Protein AF-A0A937UQN5-F1 (afdb_monomer_lite)

Sequence (323 aa):
MPRAAGMNLHLLGLIPDLGGASFIDRLADNAACVAALVKPGRSQDDASTRLRSCPLRQDDAAAYRAIERFVVAVPRLSDRAWLRTLADPRHRALTFERWPLNPSTDSDLLSLYVDPFAVNGIIPASTGLRDSRDGTLPSCSAKGGFIKVTWTTEPGRPKEVAKWNVEILPSEDYYGPETDFDVDLPHKSPKGTLRACKLTINLDSEDVERAPKTVVVRIQALDRNGQVLRLADGELAQATSQEFLLDATPPSESTTVRRESASSLPIARLRAVLAGAEAETESSEGWQESDLAYLQLRFSRSHASRLALSIPLRELEARNPST

Foldseek 3Di:
DVQVVQLCCLVVLWARARDDPCRVVCPVLRVVLLCLQQQPPALPQAQQNSNLQRQADCVPVVLSVVLSVLSNPDPHSNVSVVSNVCSDPVNVCNGSVNGRGDPFDAWLWQAKEKDACDDVNHRDVVQQWADDPPPDFTEHELAFTKGKIFMATVVRQTPQQQKKKKWKDADCVVDPSPDHQPADTWIDIGGRNDGMDMTTRHGDPVRLVRDHQKIKMKMFGAGPSRYGHAHNVRHTRMYIYDIHGHDNPPRPPPPPLVEDEDQDPVRLLVVCVVVPFDNPDWDWPDWDDDQFIWIWIDRDPRGIYIHTDHPVVVVVCVVCVDD

Structure (mmCIF, N/CA/C/O backbone):
data_AF-A0A937UQN5-F1
#
_entry.id   AF-A0A937UQN5-F1
#
loop_
_atom_site.group_PDB
_atom_site.id
_atom_site.type_symbol
_atom_site.label_atom_id
_atom_site.label_alt_id
_atom_site.label_comp_id
_atom_site.label_asym_id
_atom_site.label_entity_id
_atom_site.label_seq_id
_atom_site.pdbx_PDB_ins_code
_atom_site.Cartn_x
_atom_site.Cartn_y
_atom_site.Cartn_z
_atom_site.occupancy
_atom_site.B_iso_or_equiv
_atom_site.auth_seq_id
_atom_site.auth_comp_id
_atom_site.auth_asym_id
_atom_site.auth_atom_id
_atom_site.pdbx_PDB_model_num
ATOM 1 N N . MET A 1 1 ? -24.333 -8.625 30.154 1.00 46.41 1 MET A N 1
ATOM 2 C CA . MET A 1 1 ? -23.099 -9.435 30.037 1.00 46.41 1 MET A CA 1
ATOM 3 C C . MET A 1 1 ? -22.062 -8.926 29.016 1.00 46.41 1 MET A C 1
ATOM 5 O O . MET A 1 1 ? -20.890 -9.035 29.353 1.00 46.41 1 MET A O 1
ATOM 9 N N . PRO A 1 2 ? -22.394 -8.295 27.864 1.00 59.31 2 PRO A N 1
ATOM 10 C CA . PRO A 1 2 ? -21.380 -7.874 26.869 1.00 59.31 2 PRO A CA 1
ATOM 11 C C . PRO A 1 2 ? -20.347 -6.853 27.382 1.00 59.31 2 PRO A C 1
ATOM 13 O O . PRO A 1 2 ? -19.181 -6.893 27.016 1.00 59.31 2 PRO A O 1
ATOM 16 N N . ARG A 1 3 ? -20.766 -5.962 28.289 1.00 61.66 3 ARG A N 1
ATOM 17 C CA . ARG A 1 3 ? -19.974 -4.815 28.770 1.00 61.66 3 ARG A CA 1
ATOM 18 C C . ARG A 1 3 ? -18.708 -5.201 29.549 1.00 61.66 3 ARG A C 1
ATOM 20 O O . ARG A 1 3 ? -17.738 -4.456 29.529 1.00 61.66 3 ARG A O 1
ATOM 27 N N . ALA A 1 4 ? -18.724 -6.344 30.242 1.00 67.12 4 ALA A N 1
ATOM 28 C CA . ALA A 1 4 ? -17.561 -6.846 30.979 1.00 67.12 4 ALA A CA 1
ATOM 29 C C . ALA A 1 4 ? -16.574 -7.573 30.053 1.00 67.12 4 ALA A C 1
ATOM 31 O O . ALA A 1 4 ? -15.368 -7.414 30.206 1.00 67.12 4 ALA A O 1
ATOM 32 N N . ALA A 1 5 ? -17.075 -8.327 29.069 1.00 75.19 5 ALA A N 1
ATOM 33 C CA . ALA A 1 5 ? -16.237 -8.969 28.057 1.00 75.19 5 ALA A CA 1
ATOM 34 C C . ALA A 1 5 ? -15.536 -7.924 27.175 1.00 75.19 5 ALA A C 1
ATOM 36 O O . ALA A 1 5 ? -14.333 -8.001 26.950 1.00 75.19 5 ALA A O 1
ATOM 37 N N . GLY A 1 6 ? -16.273 -6.893 26.769 1.00 82.31 6 GLY A N 1
ATOM 38 C CA . GLY A 1 6 ? -15.782 -5.838 25.897 1.00 82.31 6 GLY A CA 1
ATOM 39 C C . GLY A 1 6 ? -14.652 -4.970 26.484 1.00 82.31 6 GLY A C 1
ATOM 40 O O . GLY A 1 6 ? -13.708 -4.613 25.782 1.00 82.31 6 GLY A O 1
ATOM 41 N N . MET A 1 7 ? -14.656 -4.716 27.800 1.00 86.81 7 MET A N 1
ATOM 42 C CA . MET A 1 7 ? -13.539 -4.028 28.476 1.00 86.81 7 MET A CA 1
ATOM 43 C C . MET A 1 7 ? -12.256 -4.866 28.546 1.00 86.81 7 MET A C 1
ATOM 45 O O . MET A 1 7 ? -11.156 -4.320 28.637 1.00 86.81 7 MET A O 1
ATOM 49 N N . ASN A 1 8 ? -12.390 -6.191 28.488 1.00 89.00 8 ASN A N 1
ATOM 50 C CA . ASN A 1 8 ? -11.277 -7.133 28.568 1.00 89.00 8 ASN A CA 1
ATOM 51 C C . ASN A 1 8 ? -10.700 -7.508 27.195 1.00 89.00 8 ASN A C 1
ATOM 53 O O . ASN A 1 8 ? -9.791 -8.329 27.130 1.00 89.00 8 ASN A O 1
ATOM 57 N N . LEU A 1 9 ? -11.162 -6.880 26.106 1.00 91.38 9 LEU A N 1
ATOM 58 C CA . LEU A 1 9 ? -10.631 -7.097 24.754 1.00 91.38 9 LEU A CA 1
ATOM 59 C C . LEU A 1 9 ? -9.122 -6.829 24.640 1.00 91.38 9 LEU A C 1
ATOM 61 O O . LEU A 1 9 ? -8.447 -7.479 23.846 1.00 91.38 9 LEU A O 1
ATOM 65 N N . HIS A 1 10 ? -8.566 -5.968 25.495 1.00 90.94 10 HIS A N 1
ATOM 66 C CA . HIS A 1 10 ? -7.123 -5.732 25.569 1.00 90.94 10 HIS A CA 1
ATOM 67 C C . HIS A 1 10 ? -6.313 -7.004 25.889 1.00 90.94 10 HIS A C 1
ATOM 69 O O . HIS A 1 10 ? -5.167 -7.111 25.464 1.00 90.94 10 HIS A O 1
ATOM 75 N N . LEU A 1 11 ? -6.903 -7.990 26.580 1.00 89.69 11 LEU A N 1
ATOM 76 C CA . LEU A 1 11 ? -6.275 -9.295 26.837 1.00 89.69 11 LEU A CA 1
ATOM 77 C C . LEU A 1 11 ? -6.147 -10.147 25.567 1.00 89.69 11 LEU A C 1
ATOM 79 O O . LEU A 1 11 ? -5.297 -11.027 25.503 1.00 89.69 11 LEU A O 1
ATOM 83 N N . LEU A 1 12 ? -6.982 -9.875 24.563 1.00 89.88 12 LEU A N 1
ATOM 84 C CA . LEU A 1 12 ? -6.953 -10.509 23.244 1.00 89.88 12 LEU A CA 1
ATOM 85 C C . LEU A 1 12 ? -6.161 -9.678 22.224 1.00 89.88 12 LEU A C 1
ATOM 87 O O . LEU A 1 12 ? -6.163 -9.993 21.038 1.00 89.88 12 LEU A O 1
ATOM 91 N N . GLY A 1 13 ? -5.506 -8.599 22.665 1.00 90.31 13 GLY A N 1
ATOM 92 C CA . GLY A 1 13 ? -4.823 -7.674 21.768 1.00 90.31 13 GLY A CA 1
ATOM 93 C C . GLY A 1 13 ? -5.780 -6.828 20.927 1.00 90.31 13 GLY A C 1
ATOM 94 O O . GLY A 1 13 ? -5.404 -6.426 19.835 1.00 90.31 13 GLY A O 1
ATOM 95 N N . LEU A 1 14 ? -6.991 -6.547 21.419 1.00 93.25 14 LEU A N 1
ATOM 96 C CA . LEU A 1 14 ? -7.991 -5.701 20.761 1.00 93.25 14 LEU A CA 1
ATOM 97 C C . LEU A 1 14 ? -8.272 -4.418 21.562 1.00 93.25 14 LEU A C 1
ATOM 99 O O . LEU A 1 14 ? -8.029 -4.351 22.769 1.00 93.25 14 LEU A O 1
ATOM 103 N N . ILE A 1 15 ? -8.801 -3.386 20.901 1.00 94.00 15 ILE A N 1
ATOM 104 C CA . ILE A 1 15 ? -9.195 -2.133 21.560 1.00 94.00 15 ILE A CA 1
ATOM 105 C C . ILE A 1 15 ? -10.440 -2.403 22.422 1.00 94.00 15 ILE A C 1
ATOM 107 O O . ILE A 1 15 ? -11.391 -3.009 21.924 1.00 94.00 15 ILE A O 1
ATOM 111 N N . PRO A 1 16 ? -10.487 -1.963 23.693 1.00 93.75 16 PRO A N 1
ATOM 112 C CA . PRO A 1 16 ? -11.681 -2.093 24.525 1.00 93.75 16 PRO A CA 1
ATOM 113 C C . PRO A 1 16 ? -12.930 -1.489 23.867 1.00 93.75 16 PRO A C 1
ATOM 115 O O . PRO A 1 16 ? -12.892 -0.362 23.379 1.00 93.75 16 PRO A O 1
ATOM 118 N N . ASP A 1 17 ? -14.041 -2.223 23.898 1.00 91.38 17 ASP A N 1
ATOM 119 C CA . ASP A 1 17 ? -15.340 -1.824 23.338 1.00 91.38 17 ASP A CA 1
ATOM 120 C C . ASP A 1 17 ? -16.417 -2.068 24.398 1.00 91.38 17 ASP A C 1
ATOM 122 O O . ASP A 1 17 ? -16.524 -3.159 24.946 1.00 91.38 17 ASP A O 1
ATOM 126 N N . LEU A 1 18 ? -17.223 -1.069 24.745 1.00 87.62 18 LEU A N 1
ATOM 127 C CA . LEU A 1 18 ? -18.206 -1.198 25.830 1.00 87.62 18 LEU A CA 1
ATOM 128 C C . LEU A 1 18 ? -19.471 -1.991 25.467 1.00 87.62 18 LEU A C 1
ATOM 130 O O . LEU A 1 18 ? -20.380 -2.122 26.299 1.00 87.62 18 LEU A O 1
ATOM 134 N N . GLY A 1 19 ? -19.523 -2.552 24.265 1.0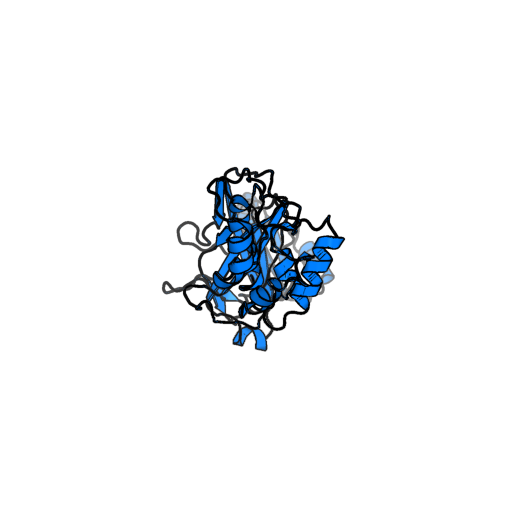0 82.38 19 GLY A N 1
ATOM 135 C CA . GLY A 1 19 ? -20.625 -3.338 23.747 1.00 82.38 19 GLY A CA 1
ATOM 136 C C . GLY A 1 19 ? -21.653 -2.494 22.997 1.00 82.38 19 GLY A C 1
ATOM 137 O O . GLY A 1 19 ? -21.406 -1.375 22.554 1.00 82.38 19 GLY A O 1
ATOM 138 N N . GLY A 1 20 ? -22.844 -3.060 22.831 1.00 81.44 20 GLY A N 1
ATOM 139 C CA . GLY A 1 20 ? -23.930 -2.480 22.041 1.00 81.44 20 GLY A CA 1
ATOM 140 C C . GLY A 1 20 ? -24.488 -3.499 21.054 1.00 81.44 20 GLY A C 1
ATOM 141 O O . GLY A 1 20 ? -24.000 -4.626 20.991 1.00 81.44 20 GLY A O 1
ATOM 142 N N . ALA A 1 21 ? -25.517 -3.106 20.300 1.00 73.94 21 ALA A N 1
ATOM 143 C CA . ALA A 1 21 ? -26.190 -3.998 19.353 1.00 73.94 21 ALA A CA 1
ATOM 144 C C . ALA A 1 21 ? -25.241 -4.533 18.263 1.00 73.94 21 ALA A C 1
ATOM 146 O O . ALA A 1 21 ? -25.329 -5.701 17.915 1.00 73.94 21 ALA A O 1
ATOM 147 N N . SER A 1 22 ? -24.287 -3.712 17.813 1.00 79.25 22 SER A N 1
ATOM 148 C CA . SER A 1 22 ? -23.294 -4.043 16.780 1.00 79.25 22 SER A CA 1
ATOM 149 C C . SER A 1 22 ? -21.909 -4.401 17.337 1.00 79.25 22 SER A C 1
ATOM 151 O O . SER A 1 22 ? -20.896 -4.207 16.675 1.00 79.25 22 SER A O 1
ATOM 153 N N . PHE A 1 23 ? -21.829 -4.884 18.585 1.00 84.12 23 PHE A N 1
ATOM 154 C CA . PHE A 1 23 ? -20.547 -5.274 19.192 1.00 84.12 23 PHE A CA 1
ATOM 155 C C . PHE A 1 23 ? -19.820 -6.347 18.375 1.00 84.12 23 PHE A C 1
ATOM 157 O O . PHE A 1 23 ? -18.629 -6.214 18.125 1.00 84.12 23 PHE A O 1
ATOM 164 N N . ILE A 1 24 ? -20.542 -7.393 17.959 1.00 83.44 24 ILE A N 1
ATOM 165 C CA . ILE A 1 24 ? -19.967 -8.507 17.195 1.00 83.44 24 ILE A CA 1
ATOM 166 C C . ILE A 1 24 ? -19.498 -8.029 15.820 1.00 83.44 24 ILE A C 1
ATOM 168 O O . ILE A 1 24 ? -18.376 -8.337 15.430 1.00 83.44 24 ILE A O 1
ATOM 172 N N . ASP A 1 25 ? -20.304 -7.209 15.147 1.00 79.81 25 ASP A N 1
ATOM 173 C CA . ASP A 1 25 ? -19.991 -6.681 13.815 1.00 79.81 25 ASP A CA 1
ATOM 174 C C . ASP A 1 25 ? -18.705 -5.837 13.827 1.00 79.81 25 ASP A C 1
ATOM 176 O O . ASP A 1 25 ? -17.886 -5.921 12.917 1.00 79.81 25 ASP A O 1
ATOM 180 N N . ARG A 1 26 ? -18.470 -5.083 14.911 1.00 86.62 26 ARG A N 1
ATOM 181 C CA . ARG A 1 26 ? -17.273 -4.247 15.078 1.00 86.62 26 ARG A CA 1
ATOM 182 C C . ARG A 1 26 ? -15.998 -5.018 15.416 1.00 86.62 26 ARG A C 1
ATOM 184 O O . ARG A 1 26 ? -14.922 -4.429 15.348 1.00 86.62 26 ARG A O 1
ATOM 191 N N . LEU A 1 27 ? -16.063 -6.294 15.806 1.00 87.56 27 LEU A N 1
ATOM 192 C CA . LEU A 1 27 ? -14.858 -7.040 16.203 1.00 87.56 27 LEU A CA 1
ATOM 193 C C . LEU A 1 27 ? -13.861 -7.179 15.046 1.00 87.56 27 LEU A C 1
ATOM 195 O O . LEU A 1 27 ? -12.656 -7.067 15.270 1.00 87.56 27 LEU A O 1
ATOM 199 N N . ALA A 1 28 ? -14.358 -7.377 13.823 1.00 83.81 28 ALA A N 1
ATOM 200 C CA . ALA A 1 28 ? -13.520 -7.465 12.630 1.00 83.81 28 ALA A CA 1
ATOM 201 C C . ALA A 1 28 ? -12.819 -6.128 12.335 1.00 83.81 28 ALA A C 1
ATOM 203 O O . ALA A 1 28 ? -11.606 -6.100 12.125 1.00 83.81 28 ALA A O 1
ATOM 204 N N . ASP A 1 29 ? -13.552 -5.014 12.409 1.00 85.69 29 ASP A N 1
ATOM 205 C CA . ASP A 1 29 ? -12.984 -3.674 12.229 1.00 85.69 29 ASP A CA 1
ATOM 206 C C . ASP A 1 29 ? -11.986 -3.320 13.338 1.00 85.69 29 ASP A C 1
ATOM 208 O O . ASP A 1 29 ? -10.967 -2.681 13.079 1.00 85.69 29 ASP A O 1
ATOM 212 N N . ASN A 1 30 ? -12.241 -3.765 14.571 1.00 90.94 30 ASN A N 1
ATOM 213 C CA . ASN A 1 30 ? -11.340 -3.582 15.708 1.00 90.94 30 ASN A CA 1
ATOM 214 C C . ASN A 1 30 ? -10.008 -4.291 15.465 1.00 90.94 30 ASN A C 1
ATOM 216 O O . ASN A 1 30 ? -8.946 -3.674 15.565 1.00 90.94 30 ASN A O 1
ATOM 220 N N . ALA A 1 31 ? -10.070 -5.563 15.068 1.00 88.12 31 ALA A N 1
ATOM 221 C CA . ALA A 1 31 ? -8.891 -6.343 14.724 1.00 88.12 31 ALA A CA 1
ATOM 222 C C . ALA A 1 31 ? -8.113 -5.710 13.562 1.00 88.12 31 ALA A C 1
ATOM 224 O O . ALA A 1 31 ? -6.891 -5.587 13.649 1.00 88.12 31 ALA A O 1
ATOM 225 N N . ALA A 1 32 ? -8.808 -5.240 12.521 1.00 83.50 32 ALA A N 1
ATOM 226 C CA . ALA A 1 32 ? -8.191 -4.549 11.391 1.00 83.50 32 ALA A CA 1
ATOM 227 C C . ALA A 1 32 ? -7.500 -3.239 11.814 1.00 83.50 32 ALA A C 1
ATOM 229 O O . ALA A 1 32 ? -6.356 -2.998 11.429 1.00 83.50 32 ALA A O 1
ATOM 230 N N . CYS A 1 33 ? -8.143 -2.425 12.661 1.00 89.31 33 CYS A N 1
ATOM 231 C CA . CYS A 1 33 ? -7.546 -1.200 13.200 1.00 89.31 33 CYS A CA 1
ATOM 232 C C . CYS A 1 33 ? -6.286 -1.500 14.016 1.00 89.31 33 CYS A C 1
ATOM 234 O O . CYS A 1 33 ? -5.260 -0.844 13.844 1.00 89.31 33 CYS A O 1
ATOM 236 N N . VAL A 1 34 ? -6.337 -2.497 14.906 1.00 90.44 34 VAL A N 1
ATOM 237 C CA . VAL A 1 34 ? -5.158 -2.867 15.697 1.00 90.44 34 VAL A CA 1
ATOM 238 C C . VAL A 1 34 ? -4.046 -3.39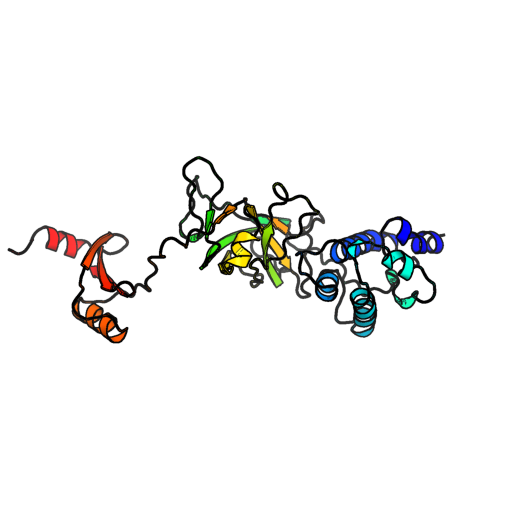4 14.802 1.00 90.44 34 VAL A C 1
ATOM 240 O O . VAL A 1 34 ? -2.896 -3.011 15.001 1.00 90.44 34 VAL A O 1
ATOM 243 N N . ALA A 1 35 ? -4.362 -4.227 13.810 1.00 85.62 35 ALA A N 1
ATOM 244 C CA . ALA A 1 35 ? -3.378 -4.727 12.859 1.00 85.62 35 ALA A CA 1
ATOM 245 C C . ALA A 1 35 ? -2.667 -3.574 12.135 1.00 85.62 35 ALA A C 1
ATOM 247 O O . ALA A 1 35 ? -1.441 -3.546 12.149 1.00 85.62 35 ALA A O 1
ATOM 248 N N . ALA A 1 36 ? -3.411 -2.591 11.616 1.00 83.56 36 ALA A N 1
ATOM 249 C CA . ALA A 1 36 ? -2.848 -1.420 10.938 1.00 83.56 36 ALA A CA 1
ATOM 250 C C . ALA A 1 36 ? -1.988 -0.530 11.860 1.00 83.56 36 ALA A C 1
ATOM 252 O O . ALA A 1 36 ? -0.969 0.016 11.440 1.00 83.56 36 ALA A O 1
ATOM 253 N N . LEU A 1 37 ? -2.371 -0.385 13.134 1.00 88.25 37 LEU A N 1
ATOM 254 C CA . LEU A 1 37 ? -1.625 0.423 14.108 1.00 88.25 37 LEU A CA 1
ATOM 255 C C . LEU A 1 37 ? -0.346 -0.268 14.603 1.00 88.25 37 LEU A C 1
ATOM 257 O O . LEU A 1 37 ? 0.695 0.373 14.775 1.00 88.25 37 LEU A O 1
ATOM 261 N N . VAL A 1 38 ? -0.424 -1.575 14.845 1.00 86.88 38 VAL A N 1
ATOM 262 C CA . VAL A 1 38 ? 0.678 -2.394 15.367 1.00 86.88 38 VAL A CA 1
ATOM 263 C C . VAL A 1 38 ? 1.683 -2.706 14.264 1.00 86.88 38 VAL A C 1
ATOM 265 O O . VAL A 1 38 ? 2.882 -2.533 14.480 1.00 86.88 38 VAL A O 1
ATOM 268 N N . LYS A 1 39 ? 1.197 -3.153 13.100 1.00 79.12 39 LYS A N 1
ATOM 269 C CA . LYS A 1 39 ? 1.998 -3.553 11.944 1.00 79.12 39 LYS A CA 1
ATOM 270 C C . LYS A 1 39 ? 1.831 -2.492 10.853 1.00 79.12 39 LYS A C 1
ATOM 272 O O . LYS A 1 39 ? 0.801 -2.483 10.177 1.00 79.12 39 LYS A O 1
ATOM 277 N N . PRO A 1 40 ? 2.801 -1.582 10.693 1.00 70.44 40 PRO A N 1
ATOM 278 C CA . PRO A 1 40 ? 2.686 -0.572 9.661 1.00 70.44 40 PRO A CA 1
ATOM 279 C C . PRO A 1 40 ? 2.733 -1.195 8.263 1.00 70.44 40 PRO A C 1
ATOM 281 O O . PRO A 1 40 ? 3.291 -2.276 8.067 1.00 70.44 40 PRO A O 1
ATOM 284 N N . GLY A 1 41 ? 2.176 -0.484 7.281 1.00 66.56 41 GLY A N 1
ATOM 285 C CA . GLY A 1 41 ? 2.309 -0.861 5.876 1.00 66.56 41 GLY A CA 1
ATOM 286 C C . GLY A 1 41 ? 3.753 -0.728 5.388 1.00 66.56 41 GLY A C 1
ATOM 287 O O . GLY A 1 41 ? 4.161 -1.505 4.522 1.00 66.56 41 GLY A O 1
ATOM 288 N N . ARG A 1 42 ? 4.506 0.217 5.972 1.00 65.50 42 ARG A N 1
ATOM 289 C CA . ARG A 1 42 ? 5.942 0.464 5.773 1.00 65.50 42 ARG A CA 1
ATOM 290 C C . ARG A 1 42 ? 6.645 0.716 7.102 1.00 65.50 42 ARG A C 1
ATOM 292 O O . ARG A 1 42 ? 6.103 1.386 7.972 1.00 65.50 42 ARG A O 1
ATOM 299 N N . SER A 1 43 ? 7.887 0.274 7.234 1.00 64.31 43 SER A N 1
ATOM 300 C CA . SER A 1 43 ? 8.737 0.485 8.423 1.00 64.31 43 SER A CA 1
ATOM 301 C C . SER A 1 43 ? 8.723 1.928 8.962 1.00 64.31 43 SER A C 1
ATOM 303 O O . SER A 1 43 ? 8.646 2.142 10.170 1.00 64.31 43 SER A O 1
ATOM 305 N N . GLN A 1 44 ? 8.713 2.916 8.068 1.00 67.81 44 GLN A N 1
ATOM 306 C CA . GLN A 1 44 ? 8.722 4.349 8.384 1.00 67.81 44 GLN A CA 1
ATOM 307 C C . GLN A 1 44 ? 7.341 4.986 8.632 1.00 67.81 44 GLN A C 1
ATOM 309 O O . GLN A 1 44 ? 7.280 6.180 8.927 1.00 67.81 44 GLN A O 1
ATOM 314 N N . ASP A 1 45 ? 6.227 4.251 8.501 1.00 78.69 45 ASP A N 1
ATOM 315 C CA . ASP A 1 45 ? 4.903 4.843 8.720 1.00 78.69 45 ASP A CA 1
ATOM 316 C C . ASP A 1 45 ? 4.780 5.300 10.177 1.00 78.69 45 ASP A C 1
ATOM 318 O O . ASP A 1 45 ? 4.860 4.497 11.120 1.00 78.69 45 ASP A O 1
ATOM 322 N N . ASP A 1 46 ? 4.542 6.596 10.361 1.00 82.69 46 ASP A N 1
ATOM 323 C CA . ASP A 1 46 ? 4.302 7.182 11.671 1.00 82.69 46 ASP A CA 1
ATOM 324 C C . ASP A 1 46 ? 2.907 6.818 12.211 1.00 82.69 46 ASP A C 1
ATOM 326 O O . ASP A 1 46 ? 2.027 6.300 11.519 1.00 82.69 46 ASP A O 1
ATOM 330 N N . ALA A 1 47 ? 2.689 7.094 13.494 1.00 85.88 47 ALA A N 1
ATOM 331 C CA . ALA A 1 47 ? 1.439 6.800 14.185 1.00 85.88 47 ALA A CA 1
ATOM 332 C C . ALA A 1 47 ? 0.195 7.423 13.504 1.00 85.88 47 ALA A C 1
ATOM 334 O O . ALA A 1 47 ? -0.863 6.791 13.468 1.00 85.88 47 ALA A O 1
ATOM 335 N N . SER A 1 48 ? 0.315 8.631 12.932 1.00 86.25 48 SER A N 1
ATOM 336 C CA . SER A 1 48 ? -0.785 9.297 12.210 1.00 86.25 48 SER A CA 1
ATOM 337 C C . SER A 1 48 ? -1.081 8.598 10.880 1.00 86.25 48 SER A C 1
ATOM 339 O O . SER A 1 48 ? -2.243 8.345 10.560 1.00 86.25 48 SER A O 1
ATOM 341 N N . THR A 1 49 ? -0.049 8.216 10.128 1.00 83.06 49 THR A N 1
ATOM 342 C CA . THR A 1 49 ? -0.166 7.499 8.848 1.00 83.06 49 THR A CA 1
ATOM 343 C C . THR A 1 49 ? -0.789 6.121 9.042 1.00 83.06 49 THR A C 1
ATOM 345 O O . THR A 1 49 ? -1.710 5.748 8.311 1.00 83.06 49 THR A O 1
ATOM 348 N N . ARG A 1 50 ? -0.385 5.401 10.093 1.00 86.06 50 ARG A N 1
ATOM 349 C CA . ARG A 1 50 ? -1.015 4.129 10.476 1.00 86.06 50 ARG A CA 1
ATOM 350 C C . ARG A 1 50 ? -2.491 4.307 10.824 1.00 86.06 50 ARG A C 1
ATOM 352 O O . ARG A 1 50 ? -3.324 3.544 10.348 1.00 86.06 50 ARG A O 1
ATOM 359 N N . LEU A 1 51 ? -2.839 5.344 11.592 1.00 87.94 51 LEU A N 1
ATOM 360 C CA . LEU A 1 51 ? -4.234 5.624 11.946 1.00 87.94 51 LEU A CA 1
ATOM 361 C C . LEU A 1 51 ? -5.099 5.955 10.722 1.00 87.94 51 LEU A C 1
ATOM 363 O O . LEU A 1 51 ? -6.257 5.549 10.670 1.00 87.94 51 LEU A O 1
ATOM 367 N N . ARG A 1 52 ? -4.543 6.641 9.717 1.00 82.25 52 ARG A N 1
ATOM 368 C CA . ARG A 1 52 ? -5.242 6.909 8.446 1.00 82.25 52 ARG A CA 1
ATOM 369 C C . ARG A 1 52 ? -5.557 5.643 7.653 1.00 82.25 52 ARG A C 1
ATOM 371 O O . ARG A 1 52 ? -6.454 5.679 6.819 1.00 82.25 52 ARG A O 1
ATOM 378 N N . SER A 1 53 ? -4.836 4.554 7.913 1.00 78.69 53 SER A N 1
ATOM 379 C CA . SER A 1 53 ? -5.074 3.251 7.285 1.00 78.69 53 SER A CA 1
ATOM 380 C C . SER A 1 53 ? -6.213 2.473 7.956 1.00 78.69 53 SER A C 1
ATOM 382 O O . SER A 1 53 ? -6.698 1.491 7.399 1.00 78.69 53 SER A O 1
ATOM 384 N N . CYS A 1 54 ? -6.671 2.904 9.136 1.00 84.06 54 CYS A N 1
ATOM 385 C CA . CYS A 1 54 ? -7.853 2.343 9.783 1.00 84.06 54 CYS A CA 1
ATOM 386 C C . CYS A 1 54 ? -9.140 2.780 9.050 1.00 84.06 54 CYS A C 1
ATOM 388 O O . CYS A 1 54 ? -9.188 3.895 8.520 1.00 84.06 54 CYS A O 1
ATOM 390 N N . PRO A 1 55 ? -10.220 1.971 9.076 1.00 77.44 55 PRO A N 1
ATOM 391 C CA . PRO A 1 55 ? -11.529 2.306 8.504 1.00 77.44 55 PRO A CA 1
ATOM 392 C C . PRO A 1 55 ? -12.271 3.394 9.306 1.00 77.44 55 PRO A C 1
ATOM 394 O O . PRO A 1 55 ? -13.385 3.198 9.785 1.00 77.44 55 PRO A O 1
ATOM 397 N N . LEU A 1 56 ? -11.657 4.565 9.484 1.00 83.06 56 LEU A N 1
ATOM 398 C CA . LEU A 1 56 ? -12.207 5.697 10.223 1.00 83.06 56 LEU A CA 1
ATOM 399 C C . LEU A 1 56 ? -12.618 6.818 9.278 1.00 83.06 56 LEU A C 1
ATOM 401 O O . LEU A 1 56 ? -11.881 7.202 8.369 1.00 83.06 56 LEU A O 1
ATOM 405 N N . ARG A 1 57 ? -13.796 7.382 9.523 1.00 77.00 57 ARG A N 1
ATOM 406 C CA . ARG A 1 57 ? -14.248 8.600 8.873 1.00 77.00 57 ARG A CA 1
ATOM 407 C C . ARG A 1 57 ? -13.475 9.783 9.446 1.00 77.00 57 ARG A C 1
ATOM 409 O O . ARG A 1 57 ? -13.391 9.966 10.659 1.00 77.00 57 ARG A O 1
ATOM 416 N N . GLN A 1 58 ? -12.927 10.598 8.555 1.00 72.81 58 GLN A N 1
ATOM 417 C CA . GLN A 1 58 ? -12.180 11.803 8.925 1.00 72.81 58 GLN A CA 1
ATOM 418 C C . GLN A 1 58 ? -13.086 13.037 9.077 1.00 72.81 58 GLN A C 1
ATOM 420 O O . GLN A 1 58 ? -12.623 14.093 9.504 1.00 72.81 58 GLN A O 1
ATOM 425 N N . ASP A 1 59 ? -14.368 12.921 8.720 1.00 71.38 59 ASP A N 1
ATOM 426 C CA . ASP A 1 59 ? -15.346 14.007 8.804 1.00 71.38 59 ASP A CA 1
ATOM 427 C C . ASP A 1 59 ? -15.820 14.272 10.244 1.00 71.38 59 ASP A C 1
ATOM 429 O O . ASP A 1 59 ? -16.097 15.421 10.591 1.00 71.38 59 ASP A O 1
ATOM 433 N N . ASP A 1 60 ? -15.804 13.260 11.119 1.00 76.31 60 ASP A N 1
ATOM 434 C CA . ASP A 1 60 ? -15.890 13.448 12.572 1.00 76.31 60 ASP A CA 1
ATOM 435 C C . ASP A 1 60 ? -14.534 13.896 13.144 1.00 76.31 60 ASP A C 1
ATOM 437 O O . ASP A 1 60 ? -13.789 13.152 13.794 1.00 76.31 60 ASP A O 1
ATOM 441 N N . ALA A 1 61 ? -14.199 15.159 12.872 1.00 76.19 61 ALA A N 1
ATOM 442 C CA . ALA A 1 61 ? -12.910 15.743 13.221 1.00 76.19 61 ALA A CA 1
ATOM 443 C C . ALA A 1 61 ? -12.621 15.721 14.733 1.00 76.19 61 ALA A C 1
ATOM 445 O O . ALA A 1 61 ? -11.457 15.676 15.133 1.00 76.19 61 ALA A O 1
ATOM 446 N N . ALA A 1 62 ? -13.647 15.759 15.589 1.00 84.19 62 ALA A N 1
ATOM 447 C CA . ALA A 1 62 ? -13.463 15.784 17.037 1.00 84.19 62 ALA A CA 1
ATOM 448 C C . ALA A 1 62 ? -13.082 14.400 17.581 1.00 84.19 62 ALA A C 1
ATOM 450 O O . ALA A 1 62 ? -12.096 14.290 18.320 1.00 84.19 62 ALA A O 1
ATOM 451 N N . ALA A 1 63 ? -13.822 13.353 17.194 1.00 84.50 63 ALA A N 1
ATOM 452 C CA . ALA A 1 63 ? -13.526 11.982 17.602 1.00 84.50 63 ALA A CA 1
ATOM 453 C C . ALA A 1 63 ? -12.197 11.504 17.001 1.00 84.50 63 ALA A C 1
ATOM 455 O O . ALA A 1 63 ? -11.329 11.020 17.733 1.00 84.50 63 ALA A O 1
ATOM 456 N N . TYR A 1 64 ? -11.985 11.741 15.700 1.00 86.81 64 TYR A N 1
ATOM 457 C CA . TYR A 1 64 ? -10.749 11.369 15.014 1.00 86.81 64 TYR A CA 1
ATOM 458 C C . TYR A 1 64 ? -9.518 12.015 15.666 1.00 86.81 64 TYR A C 1
ATOM 460 O O . TYR A 1 64 ? -8.566 11.320 16.015 1.00 86.81 64 TYR A O 1
ATOM 468 N N . ARG A 1 65 ? -9.542 13.331 15.939 1.00 88.19 65 ARG A N 1
ATOM 469 C CA . ARG A 1 65 ? -8.404 14.009 16.590 1.00 88.19 65 ARG A CA 1
ATOM 470 C C . ARG A 1 65 ? -8.178 13.591 18.040 1.00 88.19 65 ARG A C 1
ATOM 472 O O . ARG A 1 65 ? -7.069 13.746 18.554 1.00 88.19 65 ARG A O 1
ATOM 479 N N . ALA A 1 66 ? -9.202 13.128 18.754 1.00 90.25 66 ALA A N 1
ATOM 480 C CA . ALA A 1 66 ? -9.012 12.578 20.094 1.00 90.25 66 ALA A CA 1
ATOM 481 C C . ALA A 1 66 ? -8.233 11.256 20.038 1.00 90.25 66 ALA A C 1
ATOM 483 O O . ALA A 1 66 ? -7.293 11.080 20.814 1.00 90.25 66 ALA A O 1
ATOM 484 N N . ILE A 1 67 ? -8.577 10.388 19.083 1.00 91.19 67 ILE A N 1
ATOM 485 C CA . ILE A 1 67 ? -7.878 9.124 18.827 1.00 91.19 67 ILE A CA 1
ATOM 486 C C . ILE A 1 67 ? -6.452 9.399 18.345 1.00 91.19 67 ILE A C 1
ATOM 488 O O . ILE A 1 67 ? -5.506 8.880 18.928 1.00 91.19 67 ILE A O 1
ATOM 492 N N . GLU A 1 68 ? -6.280 10.276 17.354 1.00 91.38 68 GLU A N 1
ATOM 493 C CA . GLU A 1 68 ? -4.967 10.635 16.807 1.00 91.38 68 GLU A CA 1
ATOM 494 C C . GLU A 1 68 ? -4.015 11.151 17.888 1.00 91.38 68 GLU A C 1
ATOM 496 O O . GLU A 1 68 ? -2.894 10.663 18.000 1.00 91.38 68 GLU A O 1
ATOM 501 N N . ARG A 1 69 ? -4.471 12.071 18.749 1.00 92.44 69 ARG A N 1
ATOM 502 C CA . ARG A 1 69 ? -3.651 12.576 19.863 1.00 92.44 69 ARG A CA 1
ATOM 503 C C . ARG A 1 69 ? -3.202 11.475 20.814 1.00 92.44 69 ARG A C 1
ATOM 505 O O . ARG A 1 69 ? -2.084 11.539 21.314 1.00 92.44 69 ARG A O 1
ATOM 512 N N . PHE A 1 70 ? -4.065 10.499 21.089 1.00 92.56 70 PHE A N 1
ATOM 513 C CA . PHE A 1 70 ? -3.701 9.371 21.935 1.00 92.56 70 PHE A CA 1
ATOM 514 C C . PHE A 1 70 ? -2.674 8.477 21.236 1.00 92.56 70 PHE A C 1
ATOM 516 O O . PHE A 1 70 ? -1.619 8.217 21.801 1.00 92.56 70 PHE A O 1
ATOM 523 N N . VAL A 1 71 ? -2.954 8.063 19.998 1.00 91.19 71 VAL A N 1
ATOM 524 C CA . VAL A 1 71 ? -2.122 7.137 19.213 1.00 91.19 71 VAL A CA 1
ATOM 525 C C . VAL A 1 71 ? -0.727 7.716 18.953 1.00 91.19 71 VAL A C 1
ATOM 527 O O . VAL A 1 71 ? 0.259 7.009 19.126 1.00 91.19 71 VAL A O 1
ATOM 530 N N . VAL A 1 72 ? -0.620 9.008 18.629 1.00 91.19 72 VAL A N 1
ATOM 531 C CA . VAL A 1 72 ? 0.668 9.703 18.435 1.00 91.19 72 VAL A CA 1
ATOM 532 C C . VAL A 1 72 ? 1.471 9.813 19.735 1.00 91.19 72 VAL A C 1
ATOM 534 O O . VAL A 1 72 ? 2.698 9.812 19.700 1.00 91.19 72 VAL A O 1
ATOM 537 N N . ALA A 1 73 ? 0.806 9.884 20.890 1.00 90.75 73 ALA A N 1
ATOM 538 C CA . ALA A 1 73 ? 1.477 9.919 22.187 1.00 90.75 73 ALA A CA 1
ATOM 539 C C . ALA A 1 73 ? 1.971 8.536 22.656 1.00 90.75 73 ALA A C 1
ATOM 541 O O . ALA A 1 73 ? 2.690 8.464 23.654 1.00 90.75 73 ALA A O 1
ATOM 542 N N . VAL A 1 74 ? 1.596 7.444 21.976 1.00 90.25 74 VAL A N 1
ATOM 543 C CA . VAL A 1 74 ? 2.066 6.093 22.307 1.00 90.25 74 VAL A CA 1
ATOM 544 C C . VAL A 1 74 ? 3.497 5.904 21.782 1.00 90.25 74 VAL A C 1
ATOM 546 O O . VAL A 1 74 ? 3.702 5.947 20.571 1.00 90.25 74 VAL A O 1
ATOM 549 N N . PRO A 1 75 ? 4.491 5.620 22.648 1.00 81.06 75 PRO A N 1
ATOM 550 C CA . PRO A 1 75 ? 5.885 5.487 22.216 1.00 81.06 75 PRO A CA 1
ATOM 551 C C . PRO A 1 75 ? 6.141 4.305 21.274 1.00 81.06 75 PRO A C 1
ATOM 553 O O . PRO A 1 75 ? 6.995 4.390 20.396 1.00 81.06 75 PRO A O 1
ATOM 556 N N . ARG A 1 76 ? 5.441 3.181 21.476 1.00 85.44 76 ARG A N 1
ATOM 557 C CA . ARG A 1 76 ? 5.582 1.957 20.674 1.00 85.44 76 ARG A CA 1
ATOM 558 C C . ARG A 1 76 ? 4.226 1.293 20.475 1.00 85.44 76 ARG A C 1
ATOM 560 O O . ARG A 1 76 ? 3.759 0.553 21.326 1.00 85.44 76 ARG A O 1
ATOM 567 N N . LEU A 1 77 ? 3.586 1.525 19.331 1.00 86.94 77 LEU A N 1
ATOM 568 C CA . LEU A 1 77 ? 2.290 0.899 19.032 1.00 86.94 77 LEU A CA 1
ATOM 569 C C . LEU A 1 77 ? 2.380 -0.633 18.917 1.00 86.94 77 LEU A C 1
ATOM 571 O O . LEU A 1 77 ? 1.399 -1.320 19.208 1.00 86.94 77 LEU A O 1
ATOM 575 N N . SER A 1 78 ? 3.551 -1.160 18.542 1.00 83.75 78 SER A N 1
ATOM 576 C CA . SER A 1 78 ? 3.802 -2.591 18.351 1.00 83.75 78 SER A CA 1
ATOM 577 C C . SER A 1 78 ? 3.743 -3.417 19.641 1.00 83.75 78 SER A C 1
ATOM 579 O O . SER A 1 78 ? 3.401 -4.596 19.588 1.00 83.75 78 SER A O 1
ATOM 581 N N . ASP A 1 79 ? 4.009 -2.809 20.803 1.00 84.12 79 ASP A N 1
ATOM 582 C CA . ASP A 1 79 ? 4.032 -3.509 22.096 1.00 84.12 79 ASP A CA 1
ATOM 583 C C . ASP A 1 79 ? 2.636 -3.832 22.652 1.00 84.12 79 ASP A C 1
ATOM 585 O O . ASP A 1 79 ? 2.510 -4.585 23.620 1.00 84.12 79 ASP A O 1
ATOM 589 N N . ARG A 1 80 ? 1.583 -3.267 22.040 1.00 88.94 80 ARG A N 1
ATOM 590 C CA . ARG A 1 80 ? 0.168 -3.415 22.421 1.00 88.94 80 ARG A CA 1
ATOM 591 C C . ARG A 1 80 ? -0.153 -3.046 23.879 1.00 88.94 80 ARG A C 1
ATOM 593 O O . ARG A 1 80 ? -1.307 -3.172 24.290 1.00 88.94 80 ARG A O 1
ATOM 600 N N . ALA A 1 81 ? 0.796 -2.528 24.662 1.00 88.56 81 ALA A N 1
ATOM 601 C CA . ALA A 1 81 ? 0.597 -2.178 26.068 1.00 88.56 81 ALA A CA 1
ATOM 602 C C . ALA A 1 81 ? -0.417 -1.034 26.220 1.00 88.56 81 ALA A C 1
ATOM 604 O O . ALA A 1 81 ? -1.192 -0.990 27.178 1.00 88.56 81 ALA A O 1
ATOM 605 N N . TRP A 1 82 ? -0.480 -0.152 25.221 1.00 92.12 82 TRP A N 1
ATOM 606 C CA . TRP A 1 82 ? -1.449 0.938 25.123 1.00 92.12 82 TRP A CA 1
ATOM 607 C C . TRP A 1 82 ? -2.915 0.474 25.085 1.00 92.12 82 TRP A C 1
ATOM 609 O O . TRP A 1 82 ? -3.793 1.215 25.531 1.00 92.12 82 TRP A O 1
ATOM 619 N N . LEU A 1 83 ? -3.201 -0.755 24.633 1.00 93.44 83 LEU A N 1
ATOM 620 C CA . LEU A 1 83 ? -4.558 -1.317 24.665 1.00 93.44 83 LEU A CA 1
ATOM 621 C C . LEU A 1 83 ? -5.064 -1.462 26.104 1.00 93.44 83 LEU A C 1
ATOM 623 O O . LEU A 1 83 ? -6.235 -1.211 26.386 1.00 93.44 83 LEU A O 1
ATOM 627 N N . ARG A 1 84 ? -4.166 -1.810 27.035 1.00 91.31 84 ARG A N 1
ATOM 628 C CA . ARG A 1 84 ? -4.479 -1.867 28.467 1.00 91.31 84 ARG A CA 1
ATOM 629 C C . ARG A 1 84 ? -4.725 -0.473 29.038 1.00 91.31 84 ARG A C 1
ATOM 631 O O . ARG A 1 84 ? -5.613 -0.320 29.870 1.00 91.31 84 ARG A O 1
ATOM 638 N N . THR A 1 85 ? -3.996 0.541 28.573 1.00 91.38 85 THR A N 1
ATOM 639 C CA . THR A 1 85 ? -4.245 1.941 28.953 1.00 91.38 85 THR A CA 1
ATOM 640 C C . THR A 1 85 ? -5.655 2.377 28.549 1.00 91.38 85 THR A C 1
ATOM 642 O O . THR A 1 85 ? -6.356 2.984 29.352 1.00 91.38 85 THR A O 1
ATOM 645 N N . LEU A 1 86 ? -6.130 1.991 27.359 1.00 90.81 86 LEU A N 1
ATOM 646 C CA . LEU A 1 86 ? -7.503 2.276 26.918 1.00 90.81 86 LEU A CA 1
ATOM 647 C C . LEU A 1 86 ? -8.588 1.569 27.747 1.00 90.81 86 LEU A C 1
ATOM 649 O O . LEU A 1 86 ? -9.746 1.981 27.703 1.00 90.81 86 LEU A O 1
ATOM 653 N N . ALA A 1 87 ? -8.237 0.537 28.520 1.00 89.12 87 ALA A N 1
ATOM 654 C CA . ALA A 1 87 ? -9.176 -0.144 29.408 1.00 89.12 87 ALA A CA 1
ATOM 655 C C . ALA A 1 87 ? -9.429 0.625 30.723 1.00 89.12 87 ALA A C 1
ATOM 657 O O . ALA A 1 87 ? -10.352 0.280 31.465 1.00 89.12 87 ALA A O 1
ATOM 658 N N . ASP A 1 88 ? -8.649 1.670 31.027 1.00 89.38 88 ASP A N 1
ATOM 659 C CA . ASP A 1 88 ? -8.895 2.529 32.188 1.00 89.38 88 ASP A CA 1
ATOM 660 C C . ASP A 1 88 ? -10.188 3.356 31.986 1.00 89.38 88 ASP A C 1
ATOM 662 O O . ASP A 1 88 ? -10.382 3.962 30.925 1.00 89.38 88 ASP A O 1
ATOM 666 N N . PRO A 1 89 ? -11.076 3.456 32.997 1.00 85.25 89 PRO A N 1
ATOM 667 C CA . PRO A 1 89 ? -12.289 4.274 32.934 1.00 85.25 89 PRO A CA 1
ATOM 668 C C . PRO A 1 89 ? -12.086 5.739 32.513 1.00 85.25 89 PRO A C 1
ATOM 670 O O . PRO A 1 89 ? -13.021 6.350 31.992 1.00 85.25 89 PRO A O 1
ATOM 673 N N . ARG A 1 90 ? -10.896 6.319 32.706 1.00 88.62 90 ARG A N 1
ATOM 674 C CA . ARG A 1 90 ? -10.549 7.679 32.251 1.00 88.62 90 ARG A CA 1
ATOM 675 C C . ARG A 1 90 ? -10.498 7.794 30.726 1.00 88.62 90 ARG A C 1
ATOM 677 O O . ARG A 1 90 ? -10.743 8.871 30.191 1.00 88.62 90 ARG A O 1
ATOM 684 N N . HIS A 1 91 ? -10.243 6.689 30.028 1.00 89.06 91 HIS A N 1
ATOM 685 C CA . HIS A 1 91 ? -10.166 6.614 28.569 1.00 89.06 91 HIS A CA 1
ATOM 686 C C . HIS A 1 91 ? -11.455 6.097 27.923 1.00 89.06 91 HIS A C 1
ATOM 688 O O . HIS A 1 91 ? -11.480 5.812 26.732 1.00 89.06 91 HIS A O 1
ATOM 694 N N . ARG A 1 92 ? -12.572 6.075 28.664 1.00 86.31 92 ARG A N 1
ATOM 695 C CA . ARG A 1 92 ? -13.898 5.657 28.172 1.00 86.31 92 ARG A CA 1
ATOM 696 C C . ARG A 1 92 ? -14.391 6.409 26.927 1.00 86.31 92 ARG A C 1
ATOM 698 O O . ARG A 1 92 ? -15.312 5.963 26.259 1.00 86.31 92 ARG A O 1
ATOM 705 N N . ALA A 1 93 ? -13.846 7.588 26.645 1.00 87.25 93 ALA A N 1
ATOM 706 C CA . ALA A 1 93 ? -14.173 8.339 25.436 1.00 87.25 93 ALA A CA 1
ATOM 707 C C . ALA A 1 93 ? -13.453 7.812 24.177 1.00 87.25 93 ALA A C 1
ATOM 709 O O . ALA A 1 93 ? -13.847 8.176 23.076 1.00 87.25 93 ALA A O 1
ATOM 710 N N . LEU A 1 94 ? -12.424 6.977 24.344 1.00 90.81 94 LEU A N 1
ATOM 711 C CA . LEU A 1 94 ? -11.558 6.438 23.290 1.00 90.81 94 LEU A CA 1
ATOM 712 C C . LEU A 1 94 ? -11.799 4.942 23.023 1.00 90.81 94 LEU A C 1
ATOM 714 O O . LEU A 1 94 ? -11.061 4.333 22.251 1.00 90.81 94 LEU A O 1
ATOM 718 N N . THR A 1 95 ? -12.803 4.342 23.665 1.00 91.56 95 THR A N 1
ATOM 719 C CA . THR A 1 95 ? -13.210 2.953 23.433 1.00 91.56 95 THR A CA 1
ATOM 720 C C . THR A 1 95 ? -13.803 2.779 22.035 1.00 91.56 95 THR A C 1
ATOM 722 O O . THR A 1 95 ? -14.343 3.722 21.449 1.00 91.56 95 THR A O 1
ATOM 725 N N . PHE A 1 96 ? -13.664 1.578 21.475 1.00 92.12 96 PHE A N 1
ATOM 726 C CA . PHE A 1 96 ? -13.854 1.324 20.048 1.00 92.12 96 PHE A CA 1
ATOM 727 C C . PHE A 1 96 ? -15.275 1.612 19.550 1.00 92.12 96 PHE A C 1
ATOM 729 O O . PHE A 1 96 ? -15.449 2.054 18.420 1.00 92.12 96 PHE A O 1
ATOM 736 N N . GLU A 1 97 ? -16.304 1.480 20.393 1.00 89.06 97 GLU A N 1
ATOM 737 C CA . GLU A 1 97 ? -17.684 1.798 20.001 1.00 89.06 97 GLU A CA 1
ATOM 738 C C . GLU A 1 97 ? -17.916 3.285 19.693 1.00 89.06 97 GLU A C 1
ATOM 740 O O . GLU A 1 97 ? -18.971 3.651 19.176 1.00 89.06 97 GLU A O 1
ATOM 745 N N . ARG A 1 98 ? -16.956 4.148 20.049 1.00 88.75 98 ARG A N 1
ATOM 746 C CA . ARG A 1 98 ? -16.967 5.590 19.769 1.00 88.75 98 ARG A CA 1
ATOM 747 C C . ARG A 1 98 ? -16.108 5.973 18.573 1.00 88.75 98 ARG A C 1
ATOM 749 O O . ARG A 1 98 ? -16.066 7.150 18.222 1.00 88.75 98 ARG A O 1
ATOM 756 N N . TRP A 1 99 ? -15.392 5.020 17.986 1.00 90.00 99 TRP A N 1
ATOM 757 C CA . TRP A 1 99 ? -14.581 5.288 16.813 1.00 90.00 99 TRP A CA 1
ATOM 758 C C . TRP A 1 99 ? -15.523 5.559 15.635 1.00 90.00 99 TRP A C 1
ATOM 760 O O . TRP A 1 99 ? -16.480 4.803 15.447 1.00 90.00 99 TRP A O 1
ATOM 770 N N . PRO A 1 100 ? -15.307 6.639 14.862 1.00 86.44 100 PRO A N 1
ATOM 771 C CA . PRO A 1 100 ? -16.182 6.989 13.752 1.00 86.44 100 PRO A CA 1
ATOM 772 C C . PRO A 1 100 ? -15.909 6.037 12.586 1.00 86.44 100 PRO A C 1
ATOM 774 O O . PRO A 1 100 ? -15.234 6.401 11.632 1.00 86.44 100 PRO A O 1
ATOM 777 N N . LEU A 1 101 ? -16.369 4.791 12.679 1.00 82.88 101 LEU A N 1
ATOM 778 C CA . LEU A 1 101 ? -16.111 3.787 11.654 1.00 82.88 101 LEU A CA 1
ATOM 779 C C . LEU A 1 101 ? -16.786 4.186 10.341 1.00 82.88 101 LEU A C 1
ATOM 781 O O . LEU A 1 101 ? -17.939 4.629 10.314 1.00 82.88 101 LEU A O 1
ATOM 785 N N . ASN A 1 102 ? -16.048 4.032 9.248 1.00 72.12 102 ASN A N 1
ATOM 786 C CA . ASN A 1 102 ? -16.624 4.004 7.920 1.00 72.12 102 ASN A CA 1
ATOM 787 C C . ASN A 1 102 ? -16.959 2.536 7.648 1.00 72.12 102 ASN A C 1
ATOM 789 O O . ASN A 1 102 ? -16.024 1.737 7.572 1.00 72.12 102 ASN A O 1
ATOM 793 N N . PRO A 1 103 ? -18.241 2.140 7.571 1.00 62.72 103 PRO A N 1
ATOM 794 C CA . PRO A 1 103 ? -18.556 0.773 7.191 1.00 62.72 103 PRO A CA 1
ATOM 795 C C . PRO A 1 103 ? -17.879 0.501 5.846 1.00 62.72 103 PRO A C 1
ATOM 797 O O . PRO A 1 103 ? -18.019 1.299 4.914 1.00 62.72 103 PRO A O 1
ATOM 800 N N . SER A 1 104 ? -17.094 -0.579 5.785 1.00 57.22 104 SER A N 1
ATOM 801 C CA . SER A 1 104 ? -16.433 -1.013 4.553 1.00 57.22 104 SER A CA 1
ATOM 802 C C . SER A 1 104 ? -17.499 -1.045 3.458 1.00 57.22 104 SER A C 1
ATOM 804 O O . SER A 1 104 ? -18.503 -1.737 3.599 1.00 57.22 104 SER A O 1
ATOM 806 N N . THR A 1 105 ? -17.352 -0.220 2.421 1.00 58.22 105 THR A N 1
ATOM 807 C CA . THR A 1 105 ? -18.282 -0.271 1.291 1.00 58.22 105 THR A CA 1
ATOM 808 C C . THR A 1 105 ? -17.924 -1.517 0.501 1.00 58.22 105 THR A C 1
ATOM 810 O O . THR A 1 105 ? -16.795 -1.610 0.014 1.00 58.22 105 THR A O 1
ATOM 813 N N . ASP A 1 106 ? -18.851 -2.471 0.415 1.00 60.41 106 ASP A N 1
ATOM 814 C CA . ASP A 1 106 ? -18.691 -3.638 -0.450 1.00 60.41 106 ASP A CA 1
ATOM 815 C C . ASP A 1 106 ? -18.395 -3.137 -1.864 1.00 60.41 106 ASP A C 1
ATOM 817 O O . ASP A 1 106 ? -19.188 -2.406 -2.468 1.00 60.41 106 ASP A O 1
ATOM 821 N N . SER A 1 107 ? -17.196 -3.446 -2.353 1.00 67.62 107 SER A N 1
ATOM 822 C CA . SER A 1 107 ? -16.773 -3.002 -3.671 1.00 67.62 107 SER A CA 1
ATOM 823 C C . SER A 1 107 ? -17.474 -3.828 -4.742 1.00 67.62 107 SER A C 1
ATOM 825 O O . SER A 1 107 ? -17.745 -5.012 -4.560 1.00 67.62 107 SER A O 1
ATOM 827 N N . ASP A 1 108 ? -17.692 -3.227 -5.912 1.00 78.88 108 ASP A N 1
ATOM 828 C CA . ASP A 1 108 ? -18.041 -3.982 -7.115 1.00 78.88 108 ASP A CA 1
ATOM 829 C C . ASP A 1 108 ? -16.874 -4.847 -7.625 1.00 78.88 108 ASP A C 1
ATOM 831 O O . ASP A 1 108 ? -17.055 -5.622 -8.561 1.00 78.88 108 ASP A O 1
ATOM 835 N N . LEU A 1 109 ? -15.688 -4.719 -7.018 1.00 84.31 109 LEU A N 1
ATOM 836 C CA . LEU A 1 109 ? -14.479 -5.466 -7.332 1.00 84.31 109 LEU A CA 1
ATOM 837 C C . LEU A 1 109 ? -14.586 -6.927 -6.857 1.00 84.31 109 LEU A C 1
ATOM 839 O O . LEU A 1 109 ? -14.589 -7.225 -5.665 1.00 84.31 109 LEU A O 1
ATOM 843 N N . LEU A 1 110 ? -14.641 -7.845 -7.816 1.00 86.06 110 LEU A N 1
ATOM 844 C CA . LEU A 1 110 ? -14.629 -9.293 -7.610 1.00 86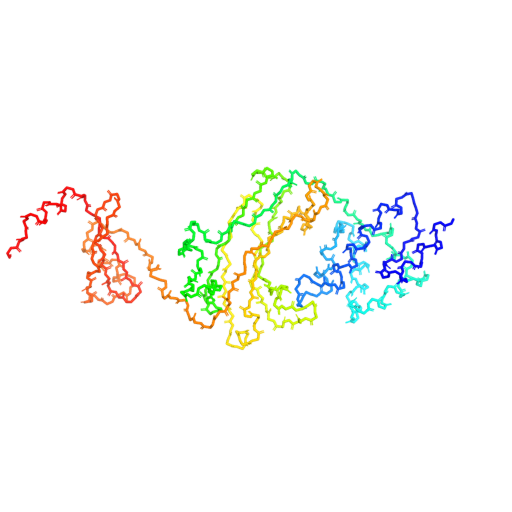.06 110 LEU A CA 1
ATOM 845 C C . LEU A 1 110 ? -13.205 -9.840 -7.527 1.00 86.06 110 LEU A C 1
ATOM 847 O O . LEU A 1 110 ? -12.930 -10.720 -6.722 1.00 86.06 110 LEU A O 1
ATOM 851 N N . SER A 1 111 ? -12.297 -9.328 -8.362 1.00 88.12 111 SER A N 1
ATOM 852 C CA . SER A 1 111 ? -10.904 -9.774 -8.377 1.00 88.12 111 SER A CA 1
ATOM 853 C C . SER A 1 111 ? -9.934 -8.658 -8.758 1.00 88.12 111 SER A C 1
ATOM 855 O O . SER A 1 111 ? -10.267 -7.720 -9.493 1.00 88.12 111 SER A O 1
ATOM 857 N N . LEU A 1 112 ? -8.709 -8.778 -8.247 1.00 93.31 112 LEU A N 1
ATOM 858 C CA . LEU A 1 112 ? -7.565 -7.926 -8.546 1.00 93.31 112 LEU A CA 1
ATOM 859 C C . LEU A 1 112 ? -6.326 -8.814 -8.640 1.00 93.31 112 LEU A C 1
ATOM 861 O O . LEU A 1 112 ? -6.023 -9.551 -7.707 1.00 93.31 112 LEU A O 1
ATOM 865 N N . TYR A 1 113 ? -5.588 -8.715 -9.740 1.00 92.94 113 TYR A N 1
ATOM 866 C CA . TYR A 1 113 ? -4.303 -9.390 -9.880 1.00 92.94 113 TYR A CA 1
ATOM 867 C C . TYR A 1 113 ? -3.313 -8.526 -10.652 1.00 92.94 113 TYR A C 1
ATOM 869 O O . TYR A 1 113 ? -3.679 -7.755 -11.543 1.00 92.94 113 TYR A O 1
ATOM 877 N N . VAL A 1 114 ? -2.039 -8.647 -10.286 1.00 93.06 114 VAL A N 1
ATOM 878 C CA . VAL A 1 114 ? -0.943 -8.002 -11.008 1.00 93.06 114 VAL A CA 1
ATOM 879 C C . VAL A 1 114 ? -0.595 -8.863 -12.216 1.00 93.06 114 VAL A C 1
ATOM 881 O O . VAL A 1 114 ? -0.442 -10.077 -12.082 1.00 93.06 114 VAL A O 1
ATOM 884 N N . ASP A 1 115 ? -0.478 -8.254 -13.395 1.00 91.88 115 ASP A N 1
ATOM 885 C CA . ASP A 1 115 ? -0.108 -9.007 -14.589 1.00 91.88 115 ASP A CA 1
ATOM 886 C C . ASP A 1 115 ? 1.360 -9.470 -14.479 1.00 91.88 115 ASP A C 1
ATOM 888 O O . ASP A 1 115 ? 2.207 -8.719 -13.977 1.00 91.88 115 ASP A O 1
ATOM 892 N N . PRO A 1 116 ? 1.699 -10.677 -14.966 1.00 88.81 116 PRO A N 1
ATOM 893 C CA . PRO A 1 116 ? 3.077 -11.157 -14.983 1.00 88.81 116 PRO A CA 1
ATOM 894 C C . PRO A 1 116 ? 4.019 -10.208 -15.731 1.00 88.81 116 PRO A C 1
ATOM 896 O O . PRO A 1 116 ? 3.661 -9.638 -16.763 1.00 88.81 116 PRO A O 1
ATOM 899 N N . PHE A 1 117 ? 5.264 -10.090 -15.262 1.00 86.75 117 PHE A N 1
ATOM 900 C CA . PHE A 1 117 ? 6.260 -9.256 -15.942 1.00 86.75 117 PHE A CA 1
ATOM 901 C C . PHE A 1 117 ? 6.716 -9.844 -17.279 1.00 86.75 117 PHE A C 1
ATOM 903 O O . PHE A 1 117 ? 7.103 -9.098 -18.180 1.00 86.75 117 PHE A O 1
ATOM 910 N N . ALA A 1 118 ? 6.680 -11.172 -17.403 1.00 84.06 118 ALA A N 1
ATOM 911 C CA . ALA A 1 118 ? 7.043 -11.891 -18.613 1.00 84.06 118 ALA A CA 1
ATOM 912 C C . ALA A 1 118 ? 5.798 -12.279 -19.417 1.00 84.06 118 ALA A C 1
ATOM 914 O O . ALA A 1 118 ? 4.866 -12.890 -18.894 1.00 84.06 118 ALA A O 1
ATOM 915 N N . VAL A 1 119 ? 5.821 -11.994 -20.717 1.00 79.62 119 VAL A N 1
ATOM 916 C CA . VAL A 1 119 ? 4.808 -12.446 -21.674 1.00 79.62 119 VAL A CA 1
ATOM 917 C C . VAL A 1 119 ? 5.449 -13.531 -22.529 1.00 79.62 119 VAL A C 1
ATOM 919 O O . VAL A 1 119 ? 6.434 -13.275 -23.217 1.00 79.62 119 VAL A O 1
ATOM 922 N N . ASN A 1 120 ? 4.921 -14.756 -22.465 1.00 77.25 120 ASN A N 1
ATOM 923 C CA . ASN A 1 120 ? 5.497 -15.932 -23.135 1.00 77.25 120 ASN A CA 1
ATOM 924 C C . ASN A 1 120 ? 6.973 -16.185 -22.765 1.00 77.25 120 ASN A C 1
ATOM 926 O O . ASN A 1 120 ? 7.776 -16.562 -23.614 1.00 77.25 120 ASN A O 1
ATOM 930 N N . GLY A 1 121 ? 7.339 -15.932 -21.504 1.00 74.44 121 GLY A N 1
ATOM 931 C CA . GLY A 1 121 ? 8.708 -16.102 -21.005 1.00 74.44 121 GLY A CA 1
ATOM 932 C C . GLY A 1 121 ? 9.675 -14.975 -21.376 1.00 74.44 121 GLY A C 1
ATOM 933 O O . GLY A 1 121 ? 10.841 -15.051 -21.016 1.00 74.44 121 GLY A O 1
ATOM 934 N N . ILE A 1 122 ? 9.211 -13.923 -22.060 1.00 80.06 122 ILE A N 1
ATOM 935 C CA . ILE A 1 122 ? 10.035 -12.769 -22.434 1.00 80.06 122 ILE A CA 1
ATOM 936 C C . ILE A 1 122 ? 9.613 -11.561 -21.605 1.00 80.06 122 ILE A C 1
ATOM 938 O O . ILE A 1 122 ? 8.438 -11.192 -21.598 1.00 80.06 122 ILE A O 1
ATOM 942 N N . ILE A 1 123 ? 10.573 -10.912 -20.946 1.00 84.50 123 ILE A N 1
ATOM 943 C CA . ILE A 1 123 ? 10.350 -9.667 -20.204 1.00 84.50 123 ILE A CA 1
ATOM 944 C C . ILE A 1 123 ? 10.441 -8.484 -21.177 1.00 84.50 123 ILE A C 1
ATOM 946 O O . ILE A 1 123 ? 11.518 -8.208 -21.714 1.00 84.50 123 ILE A O 1
ATOM 950 N N . PRO A 1 124 ? 9.341 -7.756 -21.439 1.00 82.56 124 PRO A N 1
ATOM 951 C CA . PRO A 1 124 ? 9.378 -6.623 -22.352 1.00 82.56 124 PRO A CA 1
ATOM 952 C C . PRO A 1 124 ? 10.226 -5.488 -21.775 1.00 82.56 124 PRO A C 1
ATOM 954 O O . PRO A 1 124 ? 10.016 -5.091 -20.636 1.00 82.56 124 PRO A O 1
ATOM 957 N N . ALA A 1 125 ? 11.076 -4.846 -22.581 1.00 77.81 125 ALA A N 1
ATOM 958 C CA . ALA A 1 125 ? 11.884 -3.699 -22.132 1.00 77.81 125 ALA A CA 1
ATOM 959 C C . ALA A 1 125 ? 11.048 -2.547 -21.529 1.00 77.81 125 ALA A C 1
ATOM 961 O O . ALA A 1 125 ? 11.540 -1.745 -20.737 1.00 77.81 125 ALA A O 1
ATOM 962 N N . SER A 1 126 ? 9.759 -2.463 -21.876 1.00 78.69 126 SER A N 1
ATOM 963 C CA . SER A 1 126 ? 8.830 -1.485 -21.307 1.00 78.69 126 SER A CA 1
ATOM 964 C C . SER A 1 126 ? 8.533 -1.678 -19.818 1.00 78.69 126 SER A C 1
ATOM 966 O O . SER A 1 126 ? 8.004 -0.746 -19.211 1.00 78.69 126 SER A O 1
ATOM 968 N N . THR A 1 127 ? 8.816 -2.853 -19.242 1.00 83.38 127 THR A N 1
ATOM 969 C CA . THR A 1 127 ? 8.693 -3.095 -17.794 1.00 83.38 127 THR A CA 1
ATOM 970 C C . THR A 1 127 ? 9.817 -2.419 -17.018 1.00 83.38 127 THR A C 1
ATOM 972 O O . THR A 1 127 ? 9.626 -2.121 -15.847 1.00 83.38 127 THR A O 1
ATOM 975 N N . GLY A 1 128 ? 10.952 -2.128 -17.667 1.00 82.69 128 GLY A N 1
ATOM 976 C CA . GLY A 1 128 ? 12.161 -1.614 -17.018 1.00 82.69 128 GLY A CA 1
ATOM 977 C C . GLY A 1 128 ? 12.933 -2.670 -16.215 1.00 82.69 128 GLY A C 1
ATOM 978 O O . GLY A 1 128 ? 13.920 -2.339 -15.560 1.00 82.69 128 GLY A O 1
ATOM 979 N N . LEU A 1 129 ? 12.509 -3.935 -16.300 1.00 86.88 129 LEU A N 1
ATOM 980 C CA . LEU A 1 129 ? 13.215 -5.083 -15.744 1.00 86.88 129 LEU A CA 1
ATOM 981 C C . LEU A 1 129 ? 14.193 -5.660 -16.769 1.00 86.88 129 LEU A C 1
ATOM 983 O O . LEU A 1 129 ? 13.923 -5.689 -17.972 1.00 86.88 129 LEU A O 1
ATOM 987 N N . ARG A 1 130 ? 15.331 -6.135 -16.271 1.00 85.75 130 ARG A N 1
ATOM 988 C CA . ARG A 1 130 ? 16.323 -6.891 -17.026 1.00 85.75 130 ARG A CA 1
ATOM 989 C C . ARG A 1 130 ? 16.107 -8.369 -16.776 1.00 85.75 130 ARG A C 1
ATOM 991 O O . ARG A 1 130 ? 15.968 -8.800 -15.632 1.00 85.75 130 ARG A O 1
ATOM 998 N N . ASP A 1 131 ? 16.093 -9.120 -17.864 1.00 81.88 131 ASP A N 1
ATOM 999 C CA . ASP A 1 131 ? 16.060 -10.568 -17.794 1.00 81.88 131 ASP A CA 1
ATOM 1000 C C . ASP A 1 131 ? 17.404 -11.084 -17.274 1.00 81.88 131 ASP A C 1
ATOM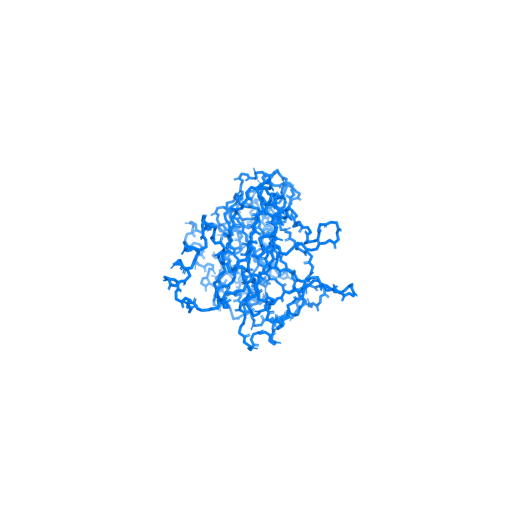 1002 O O . ASP A 1 131 ? 18.470 -10.671 -17.748 1.00 81.88 131 ASP A O 1
ATOM 1006 N N . SER A 1 132 ? 17.346 -11.954 -16.273 1.00 68.12 132 SER A N 1
ATOM 1007 C CA . SER A 1 132 ? 18.531 -12.587 -15.721 1.00 68.12 132 SER A CA 1
ATOM 1008 C C . SER A 1 132 ? 18.753 -13.876 -16.499 1.00 68.12 132 SER A C 1
ATOM 1010 O O . SER A 1 132 ? 17.986 -14.832 -16.390 1.00 68.12 132 SER A O 1
ATOM 1012 N N . ARG A 1 133 ? 19.790 -13.902 -17.341 1.00 55.84 133 ARG A N 1
ATOM 1013 C CA . ARG A 1 133 ? 20.242 -15.167 -17.929 1.00 55.84 133 ARG A CA 1
ATOM 1014 C C . ARG A 1 133 ? 20.692 -16.035 -16.754 1.00 55.84 133 ARG A C 1
ATOM 1016 O O . ARG A 1 133 ? 21.477 -15.536 -15.960 1.00 55.84 133 ARG A O 1
ATOM 1023 N N . ASP A 1 134 ? 20.152 -17.253 -16.658 1.00 58.09 134 ASP A N 1
ATOM 1024 C CA . ASP A 1 134 ? 20.442 -18.312 -15.662 1.00 58.09 134 ASP A CA 1
ATOM 1025 C C . ASP A 1 134 ? 19.277 -18.705 -14.723 1.00 58.09 134 ASP A C 1
ATOM 1027 O O . ASP A 1 134 ? 19.475 -19.455 -13.769 1.00 58.09 134 ASP A O 1
ATOM 1031 N N . GLY A 1 135 ? 18.033 -18.295 -15.010 1.00 60.34 135 GLY A N 1
ATOM 1032 C CA . GLY A 1 135 ? 16.854 -18.737 -14.235 1.00 60.34 135 GLY A CA 1
ATOM 1033 C C . GLY A 1 135 ? 16.713 -18.053 -12.870 1.00 60.34 135 GLY A C 1
ATOM 1034 O O . GLY A 1 135 ? 15.899 -18.452 -12.040 1.00 60.34 135 GLY A O 1
ATOM 1035 N N . THR A 1 136 ? 17.509 -17.014 -12.650 1.00 74.25 136 THR A N 1
ATOM 1036 C CA . THR A 1 136 ? 17.438 -16.076 -11.535 1.00 74.25 136 THR A CA 1
ATOM 1037 C C . THR A 1 136 ? 16.306 -15.063 -11.719 1.00 74.25 136 THR A C 1
ATOM 1039 O O . THR A 1 136 ? 15.844 -14.811 -12.832 1.00 74.25 136 THR A O 1
ATOM 1042 N N . LEU A 1 137 ? 15.849 -14.469 -10.610 1.00 84.44 137 LEU A N 1
ATOM 1043 C CA . LEU A 1 137 ? 14.798 -13.447 -10.621 1.00 84.44 137 LEU A CA 1
ATOM 1044 C C . LEU A 1 137 ? 15.170 -12.263 -11.545 1.00 84.44 137 LEU A C 1
ATOM 1046 O O . LEU A 1 137 ? 16.348 -11.887 -11.608 1.00 84.44 137 LEU A O 1
ATOM 1050 N N . PRO A 1 138 ? 14.190 -11.632 -12.223 1.00 88.81 138 PRO A N 1
ATOM 1051 C CA . PRO A 1 138 ? 14.418 -10.410 -12.996 1.00 88.81 138 PRO A CA 1
ATOM 1052 C C . PRO A 1 138 ? 15.042 -9.313 -12.133 1.00 88.81 138 PRO A C 1
ATOM 1054 O O . PRO A 1 138 ? 14.754 -9.250 -10.941 1.00 88.81 138 PRO A O 1
ATOM 1057 N N . SER A 1 139 ? 15.842 -8.414 -12.712 1.00 89.31 139 SER A N 1
ATOM 1058 C CA . SER A 1 139 ? 16.494 -7.343 -11.944 1.00 89.31 139 SER A CA 1
ATOM 1059 C C . SER A 1 139 ? 16.120 -5.933 -12.402 1.00 89.31 139 SER A C 1
ATOM 1061 O O . SER A 1 139 ? 15.838 -5.684 -13.575 1.00 89.31 139 SER A O 1
ATOM 1063 N N . CYS A 1 140 ? 16.131 -4.983 -11.472 1.00 89.50 140 CYS A N 1
ATOM 1064 C CA . CYS A 1 140 ? 15.944 -3.560 -11.718 1.00 89.50 140 CYS A CA 1
ATOM 1065 C C . CYS A 1 140 ? 17.069 -2.761 -11.056 1.00 89.50 140 CYS A C 1
ATOM 1067 O O . CYS A 1 140 ? 17.510 -3.092 -9.957 1.00 89.50 140 CYS A O 1
ATOM 1069 N N . SER A 1 141 ? 17.493 -1.674 -11.702 1.00 88.00 141 SER A N 1
ATOM 1070 C CA . SER A 1 141 ? 18.456 -0.756 -11.096 1.00 88.00 141 SER A CA 1
ATOM 1071 C C . SER A 1 141 ? 17.811 0.040 -9.965 1.00 88.00 141 SER A C 1
ATOM 1073 O O . SER A 1 141 ? 16.830 0.756 -10.178 1.00 88.00 141 SER A O 1
ATOM 1075 N N . ALA A 1 142 ? 18.426 -0.003 -8.789 1.00 85.56 142 ALA A N 1
ATOM 1076 C CA . ALA A 1 142 ? 18.090 0.858 -7.666 1.00 85.56 142 ALA A CA 1
ATOM 1077 C C . ALA A 1 142 ? 18.563 2.316 -7.865 1.00 85.56 142 ALA A C 1
ATOM 1079 O O . ALA A 1 142 ? 18.069 3.224 -7.197 1.00 85.56 142 ALA A O 1
ATOM 1080 N N . LYS A 1 143 ? 19.477 2.560 -8.818 1.00 82.81 143 LYS A N 1
ATOM 1081 C CA . LYS A 1 143 ? 20.064 3.876 -9.126 1.00 82.81 143 LYS A CA 1
ATOM 1082 C C . LYS A 1 143 ? 19.514 4.438 -10.439 1.00 82.81 143 LYS A C 1
ATOM 1084 O O . LYS A 1 143 ? 20.174 4.383 -11.477 1.00 82.81 143 LYS A O 1
ATOM 1089 N N . GLY A 1 144 ? 18.290 4.959 -10.408 1.00 78.31 144 GLY A N 1
ATOM 1090 C CA . GLY A 1 144 ? 17.638 5.602 -11.557 1.00 78.31 144 GLY A CA 1
ATOM 1091 C C . GLY A 1 144 ? 16.902 4.640 -12.496 1.00 78.31 144 GLY A C 1
ATOM 1092 O O . GLY A 1 144 ? 16.555 5.018 -13.618 1.00 78.31 144 GLY A O 1
ATOM 1093 N N . GLY A 1 145 ? 16.667 3.399 -12.062 1.00 85.50 145 GLY A N 1
ATOM 1094 C CA . GLY A 1 145 ? 15.822 2.449 -12.775 1.00 85.50 145 GLY A CA 1
ATOM 1095 C C . GLY A 1 145 ? 14.339 2.797 -12.680 1.00 85.50 145 GLY A C 1
ATOM 1096 O O . GLY A 1 145 ? 13.909 3.746 -12.019 1.00 85.50 145 GLY A O 1
ATOM 1097 N N . PHE A 1 146 ? 13.516 2.020 -13.371 1.00 89.50 146 PHE A N 1
ATOM 1098 C CA . PHE A 1 146 ? 12.074 2.104 -13.216 1.00 89.50 146 PHE A CA 1
ATOM 1099 C C . PHE A 1 146 ? 11.451 0.729 -13.352 1.00 89.50 146 PHE A C 1
ATOM 1101 O O . PHE A 1 146 ? 11.954 -0.106 -14.095 1.00 89.50 146 PHE A O 1
ATOM 1108 N N . ILE A 1 147 ? 10.304 0.552 -12.711 1.00 91.81 147 ILE A N 1
ATOM 1109 C CA . ILE A 1 147 ? 9.438 -0.594 -12.925 1.00 91.81 147 ILE A CA 1
ATOM 1110 C C . ILE A 1 147 ? 8.069 -0.119 -13.397 1.00 91.81 147 ILE A C 1
ATOM 1112 O O . ILE A 1 147 ? 7.456 0.786 -12.820 1.00 91.81 147 ILE A O 1
ATOM 1116 N N . LYS A 1 148 ? 7.595 -0.691 -14.501 1.00 92.81 148 LYS A N 1
ATOM 1117 C CA . LYS A 1 148 ? 6.231 -0.496 -14.987 1.00 92.81 148 LYS A CA 1
ATOM 1118 C C . LYS A 1 148 ? 5.419 -1.736 -14.651 1.00 92.81 148 LYS A C 1
ATOM 1120 O O . LYS A 1 148 ? 5.696 -2.812 -15.168 1.00 92.81 148 LYS A O 1
ATOM 1125 N N . VAL A 1 149 ? 4.390 -1.540 -13.838 1.00 93.38 149 VAL A N 1
ATOM 1126 C CA . VAL A 1 149 ? 3.469 -2.588 -13.402 1.00 93.38 149 VAL A CA 1
ATOM 1127 C C . VAL A 1 149 ? 2.111 -2.361 -14.045 1.00 93.38 149 VAL A C 1
ATOM 1129 O O . VAL A 1 149 ? 1.657 -1.215 -14.143 1.00 93.38 149 VAL A O 1
ATOM 1132 N N . THR A 1 150 ? 1.480 -3.439 -14.496 1.00 93.44 150 THR A N 1
ATOM 1133 C CA . THR A 1 150 ? 0.100 -3.458 -14.985 1.00 93.44 150 THR A CA 1
ATOM 1134 C C . THR A 1 150 ? -0.713 -4.439 -14.157 1.00 93.44 150 THR A C 1
ATOM 1136 O O . THR A 1 150 ? -0.165 -5.367 -13.564 1.00 93.44 150 THR A O 1
ATOM 1139 N N . TRP A 1 151 ? -2.007 -4.178 -14.036 1.00 95.25 151 TRP A N 1
ATOM 1140 C CA . TRP A 1 151 ? -2.907 -5.023 -13.267 1.00 95.25 151 TRP A CA 1
ATOM 1141 C C . TRP A 1 151 ? -4.259 -5.119 -13.946 1.00 95.25 151 TRP A C 1
ATOM 1143 O O . TRP A 1 151 ? -4.716 -4.198 -14.636 1.00 95.25 151 TRP A O 1
ATOM 1153 N N . THR A 1 152 ? -4.924 -6.232 -13.685 1.00 92.94 152 THR A N 1
ATOM 1154 C CA . THR A 1 152 ? -6.244 -6.518 -14.216 1.00 92.94 152 THR A CA 1
ATOM 1155 C C . THR A 1 152 ? -7.233 -6.696 -13.072 1.00 92.94 152 THR A C 1
ATOM 1157 O O . THR A 1 152 ? -6.893 -7.146 -11.978 1.00 92.94 152 THR A O 1
ATOM 1160 N N . THR A 1 153 ? -8.465 -6.260 -13.323 1.00 92.88 153 THR A N 1
ATOM 1161 C CA . THR A 1 153 ? -9.563 -6.287 -12.361 1.00 92.88 153 THR A CA 1
ATOM 1162 C C . THR A 1 153 ? -10.796 -6.901 -12.994 1.00 92.88 153 THR A C 1
ATOM 1164 O O . THR A 1 153 ? -11.029 -6.738 -14.199 1.00 92.88 153 THR A O 1
ATOM 1167 N N . GLU A 1 154 ? -11.632 -7.510 -12.166 1.00 88.00 154 GLU A N 1
ATOM 1168 C CA . GLU A 1 154 ? -12.993 -7.893 -12.518 1.00 88.00 154 GLU A CA 1
ATOM 1169 C C . GLU A 1 154 ? -13.965 -7.188 -11.565 1.00 88.00 154 GLU A C 1
ATOM 1171 O O . GLU A 1 154 ? -13.822 -7.348 -10.359 1.00 88.00 154 GLU A O 1
ATOM 1176 N N . PRO A 1 155 ? -14.915 -6.375 -12.059 1.00 86.94 155 PRO A N 1
ATOM 1177 C CA . PRO A 1 155 ? -15.069 -5.935 -13.440 1.00 86.94 155 PRO A CA 1
ATOM 1178 C C . PRO A 1 155 ? -13.877 -5.073 -13.884 1.00 86.94 155 PRO A C 1
ATOM 1180 O O . PRO A 1 155 ? -13.204 -4.417 -13.089 1.00 86.94 155 PRO A O 1
ATOM 1183 N N . GLY A 1 156 ? -13.627 -5.009 -15.194 1.00 84.00 156 GLY A N 1
ATOM 1184 C CA . GLY A 1 156 ? -12.505 -4.221 -15.714 1.00 84.00 156 GLY A CA 1
ATOM 1185 C C . GLY A 1 156 ? -12.592 -2.723 -15.371 1.00 84.00 156 GLY A C 1
ATOM 1186 O O . GLY A 1 156 ? -11.587 -2.020 -15.291 1.00 84.00 156 GLY A O 1
ATOM 1187 N N . ARG A 1 157 ? -13.788 -2.169 -15.206 1.00 81.94 157 ARG A N 1
ATOM 1188 C CA . ARG A 1 157 ? -13.953 -0.760 -14.828 1.00 81.94 157 ARG A CA 1
ATOM 1189 C C . ARG A 1 157 ? -14.705 -0.696 -13.508 1.00 81.94 157 ARG A C 1
ATOM 1191 O O . ARG A 1 157 ? -15.913 -0.466 -13.550 1.00 81.94 157 ARG A O 1
ATOM 1198 N N . PRO A 1 158 ? -14.015 -0.932 -12.383 1.00 84.38 158 PRO A N 1
ATOM 1199 C CA . PRO A 1 158 ? -14.659 -0.863 -11.087 1.00 84.38 158 PRO A CA 1
ATOM 1200 C C . PRO A 1 158 ? -15.043 0.591 -10.803 1.00 84.38 158 PRO A C 1
ATOM 1202 O O . PRO A 1 158 ? -14.278 1.517 -11.096 1.00 84.38 158 PRO A O 1
ATOM 1205 N N . LYS A 1 159 ? -16.262 0.807 -10.313 1.00 82.44 159 LYS A N 1
ATOM 1206 C CA . LYS A 1 159 ? -16.814 2.153 -10.088 1.00 82.44 159 LYS A CA 1
ATOM 1207 C C . LYS A 1 159 ? -16.409 2.724 -8.738 1.00 82.44 159 LYS A C 1
ATOM 1209 O O . LYS A 1 159 ? -16.276 3.943 -8.617 1.00 82.44 159 LYS A O 1
ATOM 1214 N N . GLU A 1 160 ? -16.193 1.851 -7.761 1.00 82.94 160 GLU A N 1
ATOM 1215 C CA . GLU A 1 160 ? -15.917 2.246 -6.380 1.00 82.94 160 GLU A CA 1
ATOM 1216 C C . GLU A 1 160 ? -14.434 2.565 -6.131 1.00 82.94 160 GLU A C 1
ATOM 1218 O O . GLU A 1 160 ? -14.090 3.221 -5.147 1.00 82.94 160 GLU A O 1
ATOM 1223 N N . VAL A 1 161 ? -13.541 2.194 -7.059 1.00 86.94 161 VAL A N 1
ATOM 1224 C CA . VAL A 1 161 ? -12.109 2.506 -6.952 1.00 86.94 161 VAL A CA 1
ATOM 1225 C C . VAL A 1 161 ? -11.853 3.967 -7.313 1.00 86.94 161 VAL A C 1
ATOM 1227 O O . VAL A 1 161 ? -11.856 4.361 -8.483 1.00 86.94 161 VAL A O 1
ATOM 1230 N N . ALA A 1 162 ? -11.569 4.791 -6.306 1.00 86.56 162 ALA A N 1
ATOM 1231 C CA . ALA A 1 162 ? -11.228 6.195 -6.507 1.00 86.56 162 ALA A CA 1
ATOM 1232 C C . ALA A 1 162 ? -9.753 6.367 -6.897 1.00 86.56 162 ALA A C 1
ATOM 1234 O O . ALA A 1 162 ? -9.416 7.160 -7.789 1.00 86.56 162 ALA A O 1
ATOM 1235 N N . LYS A 1 163 ? -8.863 5.628 -6.230 1.00 90.50 163 LYS A N 1
ATOM 1236 C CA . LYS A 1 163 ? -7.411 5.657 -6.436 1.00 90.50 163 LYS A CA 1
ATOM 1237 C C . LYS A 1 163 ? -6.828 4.263 -6.250 1.00 90.50 163 LYS A C 1
ATOM 1239 O O . LYS A 1 163 ? -7.426 3.409 -5.618 1.00 90.50 163 LYS A O 1
ATOM 1244 N N . TRP A 1 164 ? -5.639 4.061 -6.784 1.00 92.88 164 TRP A N 1
ATOM 1245 C CA . TRP A 1 164 ? -4.814 2.903 -6.470 1.00 92.88 164 TRP A CA 1
ATOM 1246 C C . TRP A 1 164 ? -3.681 3.341 -5.555 1.00 92.88 164 TRP A C 1
ATOM 1248 O O . TRP A 1 164 ? -3.248 4.490 -5.637 1.00 92.88 164 TRP A O 1
ATOM 1258 N N . ASN A 1 165 ? -3.171 2.434 -4.736 1.00 92.38 165 ASN A N 1
ATOM 1259 C CA . ASN A 1 165 ? -1.863 2.553 -4.104 1.00 92.38 165 ASN A CA 1
ATOM 1260 C C . ASN A 1 165 ? -0.937 1.522 -4.745 1.00 92.38 165 ASN A C 1
ATOM 1262 O O . ASN A 1 165 ? -1.281 0.346 -4.767 1.00 92.38 165 ASN A O 1
ATOM 1266 N N . VAL A 1 166 ? 0.186 1.960 -5.309 1.00 92.94 166 VAL A N 1
ATOM 1267 C CA . VAL A 1 166 ? 1.188 1.093 -5.938 1.00 92.94 166 VAL A CA 1
ATOM 1268 C C . VAL A 1 166 ? 2.515 1.352 -5.242 1.00 92.94 166 VAL A C 1
ATOM 1270 O O . VAL A 1 166 ? 3.025 2.471 -5.303 1.00 92.94 166 VAL A O 1
ATOM 1273 N N . GLU A 1 167 ? 3.074 0.342 -4.592 1.00 90.69 167 GLU A N 1
ATOM 1274 C CA . GLU A 1 167 ? 4.268 0.488 -3.756 1.00 90.69 167 GLU A CA 1
ATOM 1275 C C . GLU A 1 167 ? 5.196 -0.718 -3.852 1.00 90.69 167 GLU A C 1
ATOM 1277 O O . GLU A 1 167 ? 4.742 -1.837 -4.086 1.00 90.69 167 GLU A O 1
ATOM 1282 N N . ILE A 1 168 ? 6.496 -0.478 -3.683 1.00 91.25 168 ILE A N 1
ATOM 1283 C CA . ILE A 1 168 ? 7.511 -1.533 -3.620 1.00 91.25 168 ILE A CA 1
ATOM 1284 C C . ILE A 1 168 ? 7.716 -1.923 -2.159 1.00 91.25 168 ILE A C 1
ATOM 1286 O O . ILE A 1 168 ? 7.871 -1.054 -1.304 1.00 91.25 168 ILE A O 1
ATOM 1290 N N . LEU A 1 169 ? 7.727 -3.224 -1.884 1.00 89.38 169 LEU A N 1
ATOM 1291 C CA . LEU A 1 169 ? 7.924 -3.789 -0.553 1.00 89.38 169 LEU A CA 1
ATOM 1292 C C . LEU A 1 169 ? 9.000 -4.877 -0.589 1.00 89.38 169 LEU A C 1
ATOM 1294 O O . LEU A 1 169 ? 9.170 -5.520 -1.628 1.00 89.38 169 LEU A O 1
ATOM 1298 N N . PRO A 1 170 ? 9.699 -5.122 0.531 1.00 88.38 170 PRO A N 1
ATOM 1299 C CA . PRO A 1 170 ? 10.506 -6.326 0.687 1.00 88.38 170 PRO A CA 1
ATOM 1300 C C . PRO A 1 170 ? 9.654 -7.581 0.448 1.00 88.38 170 PRO A C 1
ATOM 1302 O O . PRO A 1 170 ? 8.482 -7.613 0.829 1.00 88.38 170 PRO A O 1
ATOM 1305 N N . SER A 1 171 ? 10.233 -8.613 -0.167 1.00 86.31 171 SER A N 1
ATOM 1306 C CA . SER A 1 171 ? 9.572 -9.922 -0.252 1.00 86.31 171 SER A CA 1
ATOM 1307 C C . SER A 1 171 ? 9.405 -10.534 1.144 1.00 86.31 171 SER A C 1
ATOM 1309 O O . SER A 1 171 ? 10.378 -10.635 1.890 1.00 86.31 171 SER A O 1
ATOM 1311 N N . GLU A 1 172 ? 8.189 -10.975 1.478 1.00 79.50 172 GLU A N 1
ATOM 1312 C CA . GLU A 1 172 ? 7.908 -11.678 2.739 1.00 79.50 172 GLU A CA 1
ATOM 1313 C C . GLU A 1 172 ? 8.581 -13.062 2.804 1.00 79.50 172 GLU A C 1
ATOM 1315 O O . GLU A 1 172 ? 8.908 -13.533 3.892 1.00 79.50 172 GLU A O 1
ATOM 1320 N N . ASP A 1 173 ? 8.841 -13.696 1.655 1.00 76.50 173 ASP A N 1
ATOM 1321 C CA . ASP A 1 173 ? 9.487 -15.014 1.587 1.00 76.50 173 ASP A CA 1
ATOM 1322 C C . ASP A 1 173 ? 10.983 -14.927 1.919 1.00 76.50 173 ASP A C 1
ATOM 1324 O O . ASP A 1 173 ? 11.563 -15.837 2.516 1.00 76.50 173 ASP A O 1
ATOM 1328 N N . TYR A 1 174 ? 11.613 -13.807 1.556 1.00 73.88 174 TYR A N 1
ATOM 1329 C CA . TYR A 1 174 ? 13.025 -13.545 1.838 1.00 73.88 174 TYR A CA 1
ATOM 1330 C C . TYR A 1 174 ? 13.250 -12.827 3.167 1.00 73.88 174 TYR A C 1
ATOM 1332 O O . TYR A 1 174 ? 14.302 -12.998 3.790 1.00 73.88 174 TYR A O 1
ATOM 1340 N N . TYR A 1 175 ? 12.287 -12.016 3.596 1.00 75.75 175 TYR A N 1
ATOM 1341 C CA . TYR A 1 175 ? 12.397 -11.179 4.777 1.00 75.75 175 TYR A CA 1
ATOM 1342 C C . TYR A 1 175 ? 11.276 -11.508 5.750 1.00 75.75 175 TYR A C 1
ATOM 1344 O O . TYR A 1 175 ? 10.103 -11.251 5.497 1.00 75.75 175 TYR A O 1
ATOM 1352 N N . GLY A 1 176 ? 11.655 -12.069 6.899 1.00 63.78 176 GLY A N 1
ATOM 1353 C CA . GLY A 1 176 ? 10.702 -12.381 7.956 1.00 63.78 176 GLY A CA 1
ATOM 1354 C C . GLY A 1 176 ? 10.002 -11.121 8.485 1.00 63.78 176 GLY A C 1
ATOM 1355 O O . GLY A 1 176 ? 10.541 -10.017 8.360 1.00 63.78 176 GLY A O 1
ATOM 1356 N N . PRO A 1 177 ? 8.843 -11.275 9.150 1.00 54.81 177 PRO A N 1
ATOM 1357 C CA . PRO A 1 177 ? 7.971 -10.171 9.564 1.00 54.81 177 PRO A CA 1
ATOM 1358 C C . PRO A 1 177 ? 8.583 -9.197 10.585 1.00 54.81 177 PRO A C 1
ATOM 1360 O O . PRO A 1 177 ? 7.965 -8.179 10.877 1.00 54.81 177 PRO A O 1
ATOM 1363 N N . GLU A 1 178 ? 9.760 -9.505 11.135 1.00 56.69 178 GLU A N 1
ATOM 1364 C CA . GLU A 1 178 ? 10.507 -8.652 12.073 1.00 56.69 178 GLU A CA 1
ATOM 1365 C C . GLU A 1 178 ? 11.662 -7.884 11.406 1.00 56.69 178 GLU A C 1
ATOM 1367 O O . GLU A 1 178 ? 12.417 -7.182 12.077 1.00 56.69 178 GLU A O 1
ATOM 1372 N N . THR A 1 179 ? 11.835 -8.031 10.089 1.00 63.69 179 THR A N 1
ATOM 1373 C CA . THR A 1 179 ? 12.931 -7.389 9.360 1.00 63.69 179 THR A CA 1
ATOM 1374 C C . THR A 1 179 ? 12.526 -5.972 8.970 1.00 63.69 179 THR A C 1
ATOM 1376 O O . THR A 1 179 ? 11.860 -5.763 7.956 1.00 63.69 179 THR A O 1
ATOM 1379 N N . ASP A 1 180 ? 12.936 -4.995 9.774 1.00 61.12 180 ASP A N 1
ATOM 1380 C CA . ASP A 1 180 ? 12.720 -3.581 9.474 1.00 61.12 180 ASP A CA 1
ATOM 1381 C C . ASP A 1 180 ? 13.829 -3.030 8.569 1.00 61.12 180 ASP A C 1
ATOM 1383 O O . ASP A 1 180 ? 15.019 -3.089 8.888 1.00 61.12 180 ASP A O 1
ATOM 1387 N N . PHE A 1 181 ? 13.419 -2.449 7.441 1.00 71.69 181 PHE A N 1
ATOM 1388 C CA . PHE A 1 181 ? 14.294 -1.712 6.533 1.00 71.69 181 PHE A CA 1
ATOM 1389 C C . PHE A 1 181 ? 14.077 -0.220 6.723 1.00 71.69 181 PHE A C 1
ATOM 1391 O O . PHE A 1 181 ? 12.979 0.278 6.505 1.00 71.69 181 PHE A O 1
ATOM 1398 N N . ASP A 1 182 ? 15.118 0.508 7.093 1.00 70.56 182 ASP A N 1
ATOM 1399 C CA . ASP A 1 182 ? 15.079 1.968 7.203 1.00 70.56 182 ASP A CA 1
ATOM 1400 C C . ASP A 1 182 ? 15.543 2.598 5.878 1.00 70.56 182 ASP A C 1
ATOM 1402 O O . ASP A 1 182 ? 16.596 3.224 5.800 1.00 70.56 182 ASP A O 1
ATOM 1406 N N . VAL A 1 183 ? 14.783 2.302 4.816 1.00 78.50 183 VAL A N 1
ATOM 1407 C CA . VAL A 1 183 ? 14.949 2.824 3.450 1.00 78.50 183 VAL A CA 1
ATOM 1408 C C . VAL A 1 183 ? 13.563 3.114 2.871 1.00 78.50 183 VAL A C 1
ATOM 1410 O O . VAL A 1 183 ? 12.690 2.241 2.888 1.00 78.50 183 VAL A O 1
ATOM 1413 N N . ASP A 1 184 ? 13.363 4.317 2.324 1.00 79.69 184 ASP A N 1
ATOM 1414 C CA . ASP A 1 184 ? 12.101 4.693 1.678 1.00 79.69 184 ASP A CA 1
ATOM 1415 C C . ASP A 1 184 ? 12.017 4.100 0.267 1.00 79.69 184 ASP A C 1
ATOM 1417 O O . ASP A 1 184 ? 12.692 4.533 -0.672 1.00 79.69 184 ASP A O 1
ATOM 1421 N N . LEU A 1 185 ? 11.169 3.084 0.107 1.00 86.06 185 LEU A N 1
ATOM 1422 C CA . LEU A 1 185 ? 10.924 2.479 -1.192 1.00 86.06 185 LEU A CA 1
ATOM 1423 C C . LEU A 1 185 ? 9.875 3.268 -1.999 1.00 86.06 185 LEU A C 1
ATOM 1425 O O . LEU A 1 185 ? 8.871 3.742 -1.457 1.00 86.06 185 LEU A O 1
ATOM 1429 N N . PRO A 1 186 ? 10.045 3.371 -3.332 1.00 86.69 186 PRO A N 1
ATOM 1430 C CA . PRO A 1 186 ? 9.139 4.134 -4.178 1.00 86.69 186 PRO A CA 1
ATOM 1431 C C . PRO A 1 186 ? 7.682 3.689 -4.089 1.00 86.69 186 PRO A C 1
ATOM 1433 O O . PRO A 1 186 ? 7.348 2.503 -4.145 1.00 86.69 186 PRO A O 1
ATOM 1436 N N . HIS A 1 187 ? 6.794 4.678 -4.086 1.00 90.38 187 HIS A N 1
ATOM 1437 C CA . HIS A 1 187 ? 5.358 4.470 -4.132 1.00 90.38 187 HIS A CA 1
ATOM 1438 C C . HIS A 1 187 ? 4.659 5.548 -4.952 1.00 90.38 187 HIS A C 1
ATOM 1440 O O . HIS A 1 187 ? 5.194 6.628 -5.211 1.00 90.38 187 HIS A O 1
ATOM 1446 N N . LYS A 1 188 ? 3.435 5.253 -5.384 1.00 89.06 188 LYS A N 1
ATOM 1447 C CA . LYS A 1 188 ? 2.616 6.177 -6.159 1.00 89.06 188 LYS A CA 1
ATOM 1448 C C . LYS A 1 188 ? 1.144 5.838 -6.022 1.00 89.06 188 LYS A C 1
ATOM 1450 O O . LYS A 1 188 ? 0.776 4.669 -6.022 1.00 89.06 188 LYS A O 1
ATOM 1455 N N . SER A 1 189 ? 0.299 6.867 -6.025 1.00 90.38 189 SER A N 1
ATOM 1456 C CA . SER A 1 189 ? -1.153 6.689 -5.940 1.00 90.38 189 SER A CA 1
ATOM 1457 C C . SER A 1 189 ? -1.875 7.131 -7.224 1.00 90.38 189 SER A C 1
ATOM 1459 O O . SER A 1 189 ? -2.362 8.266 -7.300 1.00 90.38 189 SER A O 1
ATOM 1461 N N . PRO A 1 190 ? -1.897 6.302 -8.290 1.00 90.38 190 PRO A N 1
ATOM 1462 C CA . PRO A 1 190 ? -2.568 6.653 -9.537 1.00 90.38 190 PRO A CA 1
ATOM 1463 C C . PRO A 1 190 ? -4.096 6.733 -9.382 1.00 90.38 190 PRO A C 1
ATOM 1465 O O . PRO A 1 190 ? -4.688 6.201 -8.447 1.00 90.38 190 PRO A O 1
ATOM 1468 N N . LYS A 1 191 ? -4.759 7.411 -10.329 1.00 90.25 191 LYS A N 1
ATOM 1469 C CA . LYS A 1 191 ? -6.231 7.495 -10.385 1.00 90.25 191 LYS A CA 1
ATOM 1470 C C . LYS A 1 191 ? -6.846 6.107 -10.583 1.00 90.25 191 LYS A C 1
ATOM 1472 O O . LYS A 1 191 ? -6.290 5.324 -11.347 1.00 90.25 191 LYS A O 1
ATOM 1477 N N . GLY A 1 192 ? -8.023 5.860 -10.004 1.00 86.81 192 GLY A N 1
ATOM 1478 C CA . GLY A 1 192 ? -8.729 4.570 -10.063 1.00 86.81 192 GLY A CA 1
ATOM 1479 C C . GLY A 1 192 ? -9.015 4.040 -11.475 1.00 86.81 192 GLY A C 1
ATOM 1480 O O . GLY A 1 192 ? -9.113 2.839 -11.692 1.00 86.81 192 GLY A O 1
ATOM 1481 N N . THR A 1 193 ? -9.053 4.920 -12.478 1.00 86.75 193 THR A N 1
ATOM 1482 C CA . THR A 1 193 ? -9.246 4.540 -13.886 1.00 86.75 193 THR A CA 1
ATOM 1483 C C . THR A 1 193 ? -7.997 3.973 -14.566 1.00 86.75 193 THR A C 1
ATOM 1485 O O . THR A 1 193 ? -8.103 3.413 -15.658 1.00 86.75 193 THR A O 1
ATOM 1488 N N . LEU A 1 194 ? -6.813 4.147 -13.972 1.00 89.81 194 LEU A N 1
ATOM 1489 C CA . LEU A 1 194 ? -5.559 3.636 -14.517 1.00 89.81 194 LEU A CA 1
ATOM 1490 C C . LEU A 1 194 ? -5.381 2.162 -14.154 1.00 89.81 194 LEU A C 1
ATOM 1492 O O . LEU A 1 194 ? -5.792 1.727 -13.087 1.00 89.81 194 LEU A O 1
ATOM 1496 N N . ARG A 1 195 ? -4.728 1.416 -15.047 1.00 90.25 195 ARG A N 1
ATOM 1497 C CA . ARG A 1 195 ? -4.368 -0.002 -14.858 1.00 90.25 195 ARG A CA 1
ATOM 1498 C C . ARG A 1 195 ? -2.884 -0.286 -15.061 1.00 90.25 195 ARG A C 1
ATOM 1500 O O . ARG A 1 195 ? -2.458 -1.411 -15.295 1.00 90.25 195 ARG A O 1
ATOM 1507 N N . ALA A 1 196 ? -2.108 0.786 -15.095 1.00 91.00 196 ALA A N 1
ATOM 1508 C CA . ALA A 1 196 ? -0.679 0.741 -15.289 1.00 91.00 196 ALA A CA 1
ATOM 1509 C C . ALA A 1 196 ? -0.044 1.880 -14.502 1.00 91.00 196 ALA A C 1
ATOM 1511 O O . ALA A 1 196 ? -0.543 3.011 -14.510 1.00 91.00 196 ALA A O 1
ATOM 1512 N N . CYS A 1 197 ? 1.085 1.600 -13.865 1.00 93.50 197 CYS A N 1
ATOM 1513 C CA . CYS A 1 197 ? 1.858 2.584 -13.130 1.00 93.50 197 CYS A CA 1
ATOM 1514 C C . CYS A 1 197 ? 3.345 2.376 -13.394 1.00 93.50 197 CYS A C 1
ATOM 1516 O O . CYS A 1 197 ? 3.837 1.252 -13.378 1.00 93.50 197 CYS A O 1
ATOM 1518 N N . LYS A 1 198 ? 4.056 3.479 -13.631 1.00 92.31 198 LYS A N 1
ATOM 1519 C CA . LYS A 1 198 ? 5.517 3.513 -13.646 1.00 92.31 198 LYS A CA 1
ATOM 1520 C C . LYS A 1 198 ? 5.996 4.060 -12.303 1.00 92.31 198 LYS A C 1
ATOM 1522 O O . LYS A 1 198 ? 5.680 5.213 -11.984 1.00 92.31 198 LYS A O 1
ATOM 1527 N N . LEU A 1 199 ? 6.752 3.246 -11.575 1.00 90.31 199 LEU A N 1
ATOM 1528 C CA . LEU A 1 199 ? 7.496 3.611 -10.375 1.00 90.31 199 LEU A CA 1
ATOM 1529 C C . LEU A 1 199 ? 8.962 3.812 -10.761 1.00 90.31 199 LEU A C 1
ATOM 1531 O O . LEU A 1 199 ? 9.568 2.940 -11.376 1.00 90.31 199 LEU A O 1
ATOM 1535 N N . THR A 1 200 ? 9.515 4.978 -10.450 1.00 88.56 200 THR A N 1
ATOM 1536 C CA . THR A 1 200 ? 10.941 5.263 -10.656 1.00 88.56 200 THR A CA 1
ATOM 1537 C C . THR A 1 200 ? 11.674 4.962 -9.358 1.00 88.56 200 THR A C 1
ATOM 1539 O O . THR A 1 200 ? 11.223 5.403 -8.304 1.00 88.56 200 THR A O 1
ATOM 1542 N N . ILE A 1 201 ? 12.784 4.235 -9.440 1.00 88.69 201 ILE A N 1
ATOM 1543 C CA . ILE A 1 201 ? 13.608 3.856 -8.295 1.00 88.69 201 ILE A CA 1
ATOM 1544 C C . ILE A 1 201 ? 14.891 4.671 -8.371 1.00 88.69 201 ILE A C 1
ATOM 1546 O O . ILE A 1 201 ? 15.647 4.569 -9.335 1.00 88.69 201 ILE A O 1
ATOM 1550 N N . ASN A 1 202 ? 15.101 5.533 -7.384 1.00 85.56 202 ASN A N 1
ATOM 1551 C CA . ASN A 1 202 ? 16.283 6.376 -7.303 1.00 85.56 202 ASN A CA 1
ATOM 1552 C C . ASN A 1 202 ? 16.721 6.473 -5.847 1.00 85.56 202 ASN A C 1
ATOM 1554 O O . ASN A 1 202 ? 16.442 7.464 -5.179 1.00 85.56 202 ASN A O 1
ATOM 1558 N N . LEU A 1 203 ? 17.335 5.394 -5.377 1.00 84.56 203 LEU A N 1
ATOM 1559 C CA . LEU A 1 203 ? 17.940 5.319 -4.058 1.00 84.56 203 LEU A CA 1
ATOM 1560 C C . LEU A 1 203 ? 19.350 5.913 -4.121 1.00 84.56 203 LEU A C 1
ATOM 1562 O O . LEU A 1 203 ? 20.039 5.800 -5.145 1.00 84.56 203 LEU A O 1
ATOM 1566 N N . ASP A 1 204 ? 19.776 6.560 -3.041 1.00 81.38 204 ASP A N 1
ATOM 1567 C CA . ASP A 1 204 ? 21.151 7.033 -2.923 1.00 81.38 204 ASP A CA 1
ATOM 1568 C C . ASP A 1 204 ? 22.120 5.867 -2.640 1.00 81.38 204 ASP A C 1
ATOM 1570 O O . ASP A 1 204 ? 21.738 4.699 -2.598 1.00 81.38 204 ASP A O 1
ATOM 1574 N N . SER A 1 205 ? 23.423 6.142 -2.539 1.00 78.56 205 SER A N 1
ATOM 1575 C CA . SER A 1 205 ? 24.389 5.041 -2.401 1.00 78.56 205 SER A CA 1
ATOM 1576 C C . SER A 1 205 ? 24.332 4.347 -1.039 1.00 78.56 205 SER A C 1
ATOM 1578 O O . SER A 1 205 ? 24.642 3.161 -0.994 1.00 78.56 205 SER A O 1
ATOM 1580 N N . GLU A 1 206 ? 23.928 5.045 0.025 1.00 80.00 206 GLU A N 1
ATOM 1581 C CA . GLU A 1 206 ? 23.797 4.465 1.368 1.00 80.00 206 GLU A CA 1
ATOM 1582 C C . GLU A 1 206 ? 22.523 3.612 1.459 1.00 80.00 206 GLU A C 1
ATOM 1584 O O . GLU A 1 206 ? 22.556 2.478 1.943 1.00 80.00 206 GLU A O 1
ATOM 1589 N N . ASP A 1 207 ? 21.421 4.099 0.891 1.00 81.69 207 ASP A N 1
ATOM 1590 C CA . ASP A 1 207 ? 20.141 3.403 0.831 1.00 81.69 207 ASP A CA 1
ATOM 1591 C C . ASP A 1 207 ? 20.201 2.148 -0.039 1.00 81.69 207 ASP A C 1
ATOM 1593 O O . ASP A 1 207 ? 19.576 1.147 0.294 1.00 81.69 207 ASP A O 1
ATOM 1597 N N . VAL A 1 208 ? 20.976 2.144 -1.130 1.00 79.25 208 VAL A N 1
ATOM 1598 C CA . VAL A 1 208 ? 21.132 0.950 -1.986 1.00 79.25 208 VAL A CA 1
ATOM 1599 C C . VAL A 1 208 ? 21.749 -0.228 -1.230 1.00 79.25 208 VAL A C 1
ATOM 1601 O O . VAL A 1 208 ? 21.365 -1.370 -1.477 1.00 79.25 208 VAL A O 1
ATOM 1604 N N . GLU A 1 209 ? 22.694 0.020 -0.321 1.00 78.38 209 GLU A N 1
ATOM 1605 C CA . GLU A 1 209 ? 23.316 -1.045 0.479 1.00 78.38 209 GLU A CA 1
ATOM 1606 C C . GLU A 1 209 ? 22.384 -1.566 1.579 1.00 78.38 209 GLU A C 1
ATOM 1608 O O . GLU A 1 209 ? 22.449 -2.741 1.947 1.00 78.38 209 GLU A O 1
ATOM 1613 N N . ARG A 1 210 ? 21.508 -0.693 2.085 1.00 80.62 210 ARG A N 1
ATOM 1614 C CA . ARG A 1 210 ? 20.535 -0.993 3.142 1.00 80.62 210 ARG A CA 1
ATOM 1615 C C . ARG A 1 210 ? 19.215 -1.539 2.601 1.00 80.62 210 ARG A C 1
ATOM 1617 O O . ARG A 1 210 ? 18.450 -2.125 3.364 1.00 80.62 210 ARG A O 1
ATOM 1624 N N . ALA A 1 211 ? 18.933 -1.344 1.316 1.00 81.50 211 ALA A N 1
ATOM 1625 C CA . ALA A 1 211 ? 17.689 -1.748 0.689 1.00 81.50 211 ALA A CA 1
ATOM 1626 C C . ALA A 1 211 ? 17.543 -3.278 0.642 1.00 81.50 211 ALA A C 1
ATOM 1628 O O . ALA A 1 211 ? 18.529 -4.010 0.483 1.00 81.50 211 ALA A O 1
ATOM 1629 N N . PRO A 1 212 ? 16.302 -3.788 0.714 1.00 84.88 212 PRO A N 1
ATOM 1630 C CA . PRO A 1 212 ? 16.039 -5.191 0.434 1.00 84.88 212 PRO A CA 1
ATOM 1631 C C . PRO A 1 212 ? 16.473 -5.534 -0.998 1.00 84.88 212 PRO A C 1
ATOM 1633 O O . PRO A 1 212 ? 16.140 -4.840 -1.957 1.00 84.88 212 PRO A O 1
ATOM 1636 N N . LYS A 1 213 ? 17.200 -6.643 -1.145 1.00 86.75 213 LYS A N 1
ATOM 1637 C CA . LYS A 1 213 ? 17.641 -7.167 -2.442 1.00 86.75 213 LYS A CA 1
ATOM 1638 C C . LYS A 1 213 ? 16.480 -7.747 -3.233 1.00 86.75 213 LYS A C 1
ATOM 1640 O O . LYS A 1 213 ? 16.430 -7.528 -4.434 1.00 86.75 213 LYS A O 1
ATOM 1645 N N . THR A 1 214 ? 15.570 -8.465 -2.576 1.00 89.75 214 THR A N 1
ATOM 1646 C CA . THR A 1 214 ? 14.394 -9.067 -3.220 1.00 89.75 214 THR A CA 1
ATOM 1647 C C . THR A 1 214 ? 13.135 -8.311 -2.831 1.00 89.75 214 THR A C 1
ATOM 1649 O O . THR A 1 214 ? 12.806 -8.184 -1.652 1.00 89.75 214 THR A O 1
ATOM 1652 N N . VAL A 1 215 ? 12.409 -7.814 -3.821 1.00 91.69 215 VAL A N 1
ATOM 1653 C CA . VAL A 1 215 ? 11.233 -6.972 -3.608 1.00 91.69 215 VAL A CA 1
ATOM 1654 C C . VAL A 1 215 ? 10.063 -7.418 -4.471 1.00 91.69 215 VAL A C 1
ATOM 1656 O O . VAL A 1 215 ? 10.220 -8.115 -5.474 1.00 91.69 215 VAL A O 1
ATOM 1659 N N . VAL A 1 216 ? 8.878 -6.970 -4.079 1.00 92.88 216 VAL A N 1
ATOM 1660 C CA . VAL A 1 216 ? 7.615 -7.149 -4.792 1.00 92.88 216 VAL A CA 1
ATOM 1661 C C . VAL A 1 216 ? 6.907 -5.806 -4.924 1.00 92.88 216 VAL A C 1
ATOM 1663 O O . VAL A 1 216 ? 7.145 -4.885 -4.143 1.00 92.88 216 VAL A O 1
ATOM 1666 N N . VAL A 1 217 ? 6.011 -5.675 -5.902 1.00 93.31 217 VAL A N 1
ATOM 1667 C CA . VAL A 1 217 ? 5.103 -4.527 -5.992 1.00 93.31 217 VAL A CA 1
ATOM 1668 C C . VAL A 1 217 ? 3.734 -4.924 -5.470 1.00 93.31 217 VAL A C 1
ATOM 1670 O O . VAL A 1 217 ? 3.111 -5.846 -5.992 1.00 93.31 217 VAL A O 1
ATOM 1673 N N . ARG A 1 218 ? 3.242 -4.187 -4.477 1.00 93.81 218 ARG A N 1
ATOM 1674 C CA . ARG A 1 218 ? 1.881 -4.302 -3.961 1.00 93.81 218 ARG A CA 1
ATOM 1675 C C . ARG A 1 218 ? 0.984 -3.255 -4.610 1.00 93.81 218 ARG A C 1
ATOM 1677 O O . ARG A 1 218 ? 1.350 -2.084 -4.722 1.00 93.81 218 ARG A O 1
ATOM 1684 N N . ILE A 1 219 ? -0.206 -3.687 -5.012 1.00 93.19 219 ILE A N 1
ATOM 1685 C CA . ILE A 1 219 ? -1.281 -2.842 -5.526 1.00 93.19 219 ILE A CA 1
ATOM 1686 C C . ILE A 1 219 ? -2.485 -2.985 -4.611 1.00 93.19 219 ILE A C 1
ATOM 1688 O O . ILE A 1 219 ? -2.914 -4.102 -4.341 1.00 93.19 219 ILE A O 1
ATOM 1692 N N . GLN A 1 220 ? -3.044 -1.863 -4.165 1.00 92.19 220 GLN A N 1
ATOM 1693 C CA . GLN A 1 220 ? -4.268 -1.823 -3.365 1.00 92.19 220 GLN A CA 1
ATOM 1694 C C . GLN A 1 220 ? -5.293 -0.892 -4.007 1.00 92.19 220 GLN A C 1
ATOM 1696 O O . GLN A 1 220 ? -4.952 0.209 -4.456 1.00 92.19 220 GLN A O 1
ATOM 1701 N N . ALA A 1 221 ? -6.549 -1.324 -4.042 1.00 90.31 221 ALA A N 1
ATOM 1702 C CA . ALA A 1 221 ? -7.664 -0.488 -4.459 1.00 90.31 221 ALA A CA 1
ATOM 1703 C C . ALA A 1 221 ? -8.102 0.406 -3.294 1.00 90.31 221 ALA A C 1
ATOM 1705 O O . ALA A 1 221 ? -8.427 -0.101 -2.223 1.00 90.31 221 ALA A O 1
ATOM 1706 N N . LEU A 1 222 ? -8.123 1.724 -3.501 1.00 87.88 222 LEU A N 1
ATOM 1707 C CA . LEU A 1 222 ? -8.531 2.697 -2.492 1.00 87.88 222 LEU A CA 1
ATOM 1708 C C . LEU A 1 222 ? -9.870 3.355 -2.842 1.00 87.88 222 LEU A C 1
ATOM 1710 O O . LEU A 1 222 ? -10.110 3.757 -3.989 1.00 87.88 222 LEU A O 1
ATOM 1714 N N . ASP A 1 223 ? -10.706 3.531 -1.826 1.00 83.88 223 ASP A N 1
ATOM 1715 C CA . ASP A 1 223 ? -11.949 4.292 -1.895 1.00 83.88 223 ASP A CA 1
ATOM 1716 C C . ASP A 1 223 ? -11.693 5.819 -1.906 1.00 83.88 223 ASP A C 1
ATOM 1718 O O . ASP A 1 223 ? -10.556 6.308 -1.937 1.00 83.88 223 ASP A O 1
ATOM 1722 N N . ARG A 1 224 ? -12.768 6.618 -1.891 1.00 79.44 224 ARG A N 1
ATOM 1723 C CA . ARG A 1 224 ? -12.678 8.094 -1.884 1.00 79.44 224 ARG A CA 1
ATOM 1724 C C . ARG A 1 224 ? -12.049 8.665 -0.612 1.00 79.44 224 ARG A C 1
ATOM 1726 O O . ARG A 1 224 ? -11.532 9.781 -0.654 1.00 79.44 224 ARG A O 1
ATOM 1733 N N . ASN A 1 225 ? -12.088 7.910 0.478 1.00 71.38 225 ASN A N 1
ATOM 1734 C CA . ASN A 1 225 ? -11.560 8.278 1.783 1.00 71.38 225 ASN A CA 1
ATOM 1735 C C . ASN A 1 225 ? -10.109 7.800 1.971 1.00 71.38 225 ASN A C 1
ATOM 1737 O O . ASN A 1 225 ? -9.493 8.120 2.985 1.00 71.38 225 ASN A O 1
ATOM 1741 N N . GLY A 1 226 ? -9.544 7.090 0.986 1.00 71.50 226 GLY A N 1
ATOM 1742 C CA . GLY A 1 226 ? -8.190 6.541 1.036 1.00 71.50 226 GLY A CA 1
ATOM 1743 C C . GLY A 1 226 ? -8.093 5.204 1.770 1.00 71.50 226 GLY A C 1
ATOM 1744 O O . GLY A 1 226 ? -6.989 4.804 2.125 1.00 71.50 226 GLY A O 1
ATOM 1745 N N . GLN A 1 227 ? -9.216 4.525 1.999 1.00 75.81 227 GLN A N 1
ATOM 1746 C CA . GLN A 1 227 ? -9.279 3.221 2.654 1.00 75.81 227 GLN A CA 1
ATOM 1747 C C . GLN A 1 227 ? -9.191 2.099 1.624 1.00 75.81 227 GLN A C 1
ATOM 1749 O O . GLN A 1 227 ? -9.690 2.237 0.506 1.00 75.81 227 GLN A O 1
ATOM 1754 N N . VAL A 1 228 ? -8.571 0.983 2.007 1.00 82.88 228 VAL A N 1
ATOM 1755 C CA . VAL A 1 228 ? -8.483 -0.199 1.145 1.00 82.88 228 VAL A CA 1
ATOM 1756 C C . VAL A 1 228 ? -9.871 -0.819 1.010 1.00 82.88 228 VAL A C 1
ATOM 1758 O O . VAL A 1 228 ? -10.513 -1.145 2.007 1.00 82.88 228 VAL A O 1
ATOM 1761 N N . LEU A 1 229 ? -10.333 -0.961 -0.230 1.00 84.38 229 LEU A N 1
ATOM 1762 C CA . LEU A 1 229 ? -11.600 -1.613 -0.541 1.00 84.38 229 LEU A CA 1
ATOM 1763 C C . LEU A 1 229 ? -11.530 -3.103 -0.202 1.00 84.38 229 LEU A C 1
ATOM 1765 O O . LEU A 1 229 ? -10.455 -3.702 -0.202 1.00 84.38 229 LEU A O 1
ATOM 1769 N N . ARG A 1 230 ? -12.686 -3.713 0.051 1.00 83.31 230 ARG A N 1
ATOM 1770 C CA . ARG A 1 230 ? -12.807 -5.168 0.156 1.00 83.31 230 ARG A CA 1
ATOM 1771 C C . ARG A 1 230 ? -13.344 -5.734 -1.146 1.00 83.31 230 ARG A C 1
ATOM 1773 O O . ARG A 1 230 ? -14.205 -5.117 -1.772 1.00 83.31 230 ARG A O 1
ATOM 1780 N N . LEU A 1 231 ? -12.809 -6.877 -1.548 1.00 84.69 231 LEU A N 1
ATOM 1781 C CA . LEU A 1 231 ? -13.368 -7.690 -2.616 1.00 84.69 231 LEU A CA 1
ATOM 1782 C C . LEU A 1 231 ? -14.716 -8.272 -2.172 1.00 84.69 231 LEU A C 1
ATOM 1784 O O . LEU A 1 231 ? -15.036 -8.304 -0.983 1.00 84.69 231 LEU A O 1
ATOM 1788 N N . ALA A 1 232 ? -15.503 -8.757 -3.130 1.00 77.75 232 ALA A N 1
ATOM 1789 C CA . ALA A 1 232 ? -16.801 -9.373 -2.849 1.00 77.75 232 ALA A CA 1
ATOM 1790 C C . ALA A 1 232 ? -16.728 -10.635 -1.959 1.00 77.75 232 ALA A C 1
ATOM 1792 O O . ALA A 1 232 ? -17.738 -11.033 -1.383 1.00 77.75 232 ALA A O 1
ATOM 1793 N N . ASP A 1 233 ? -15.557 -11.264 -1.837 1.00 76.88 233 ASP A N 1
ATOM 1794 C CA . ASP A 1 233 ? -15.299 -12.380 -0.916 1.00 76.88 233 ASP A CA 1
ATOM 1795 C C . ASP A 1 233 ? -14.959 -11.927 0.522 1.00 76.88 233 ASP A C 1
ATOM 1797 O O . ASP A 1 233 ? -14.865 -12.758 1.425 1.00 76.88 233 ASP A O 1
ATOM 1801 N N . GLY A 1 234 ? -14.830 -10.616 0.752 1.00 70.94 234 GLY A N 1
ATOM 1802 C CA . GLY A 1 234 ? -14.508 -10.001 2.039 1.00 70.94 234 GLY A CA 1
ATOM 1803 C C . GLY A 1 234 ? -13.015 -9.751 2.276 1.00 70.94 234 GLY A C 1
ATOM 1804 O O . GLY A 1 234 ? -12.671 -9.043 3.235 1.00 70.94 234 GLY A O 1
ATOM 1805 N N . GLU A 1 235 ? -12.136 -10.267 1.412 1.00 79.44 235 GLU A N 1
ATOM 1806 C CA . GLU A 1 235 ? -10.693 -10.033 1.483 1.00 79.44 235 GLU A CA 1
ATOM 1807 C C . GLU A 1 235 ? -10.340 -8.596 1.090 1.00 79.44 235 GLU A C 1
ATOM 1809 O O . GLU A 1 235 ? -11.105 -7.885 0.435 1.00 79.44 235 GLU A O 1
ATOM 1814 N N . LEU A 1 236 ? -9.163 -8.125 1.505 1.00 83.12 236 LEU A N 1
ATOM 1815 C CA . LEU A 1 236 ? -8.682 -6.812 1.076 1.00 83.12 236 LEU A CA 1
ATOM 1816 C C . LEU A 1 236 ? -8.412 -6.834 -0.433 1.00 83.12 236 LEU A C 1
ATOM 1818 O O . LEU A 1 236 ? -7.772 -7.753 -0.940 1.00 83.12 236 LEU A O 1
ATOM 1822 N N . ALA A 1 237 ? -8.843 -5.792 -1.146 1.00 87.56 237 ALA A N 1
ATOM 1823 C CA . ALA A 1 237 ? -8.587 -5.592 -2.569 1.00 87.56 237 ALA A CA 1
ATOM 1824 C C . ALA A 1 237 ? -7.116 -5.240 -2.817 1.00 87.56 237 ALA A C 1
ATOM 1826 O O . ALA A 1 237 ? -6.757 -4.101 -3.135 1.00 87.56 237 ALA A O 1
ATOM 1827 N N . GLN A 1 238 ? -6.266 -6.247 -2.646 1.00 90.81 238 GLN A N 1
ATOM 1828 C CA . GLN A 1 238 ? -4.823 -6.176 -2.704 1.00 90.81 238 GLN A CA 1
ATOM 1829 C C . GLN A 1 238 ? -4.275 -7.293 -3.593 1.00 90.81 238 GLN A C 1
ATOM 1831 O O . GLN A 1 238 ? -4.717 -8.433 -3.516 1.00 90.81 238 GLN A O 1
ATOM 1836 N N . ALA A 1 239 ? -3.263 -6.972 -4.393 1.00 91.56 239 ALA A N 1
ATOM 1837 C CA . ALA A 1 239 ? -2.494 -7.957 -5.138 1.00 91.56 239 ALA A CA 1
ATOM 1838 C C . ALA A 1 239 ? -1.002 -7.635 -5.094 1.00 91.56 239 ALA A C 1
ATOM 1840 O O . ALA A 1 239 ? -0.606 -6.469 -5.025 1.00 91.56 239 ALA A O 1
ATOM 1841 N N . THR A 1 240 ? -0.184 -8.679 -5.173 1.00 92.81 240 THR A N 1
ATOM 1842 C CA . THR A 1 240 ? 1.278 -8.587 -5.151 1.00 92.81 240 THR A CA 1
ATOM 1843 C C . THR A 1 240 ? 1.840 -9.120 -6.468 1.00 92.81 240 THR A C 1
ATOM 1845 O O . THR A 1 240 ? 1.313 -10.080 -7.030 1.00 92.81 240 THR A O 1
ATOM 1848 N N . SER A 1 241 ? 2.874 -8.469 -6.998 1.00 92.81 241 SER A N 1
ATOM 1849 C CA . SER A 1 241 ? 3.565 -8.900 -8.213 1.00 92.81 241 SER A CA 1
ATOM 1850 C C . SER A 1 241 ? 4.464 -10.113 -7.973 1.00 92.81 241 SER A C 1
ATOM 1852 O O . SER A 1 241 ? 4.721 -10.508 -6.840 1.00 92.81 241 SER A O 1
ATOM 1854 N N . GLN A 1 242 ? 5.030 -10.636 -9.062 1.00 90.94 242 GLN A N 1
ATOM 1855 C CA . GLN A 1 242 ? 6.202 -11.509 -8.994 1.00 90.94 242 GLN A CA 1
ATOM 1856 C C . GLN A 1 242 ? 7.380 -10.781 -8.326 1.00 90.94 242 GLN A C 1
ATOM 1858 O O . GLN A 1 242 ? 7.462 -9.548 -8.365 1.00 90.94 242 GLN A O 1
ATOM 1863 N N . GLU A 1 243 ? 8.282 -11.549 -7.726 1.00 92.38 243 GLU A N 1
ATOM 1864 C CA . GLU A 1 243 ? 9.502 -11.031 -7.113 1.00 92.38 243 GLU A CA 1
ATOM 1865 C C . GLU A 1 243 ? 10.510 -10.568 -8.166 1.00 92.38 243 GLU A C 1
ATOM 1867 O O . GLU A 1 243 ? 10.607 -11.127 -9.262 1.00 92.38 243 GLU A O 1
ATOM 1872 N N . PHE A 1 244 ? 11.289 -9.549 -7.819 1.00 91.19 244 PHE A N 1
ATOM 1873 C CA . PHE A 1 244 ? 12.409 -9.075 -8.621 1.00 91.19 244 PHE A CA 1
ATOM 1874 C C . PHE A 1 244 ? 13.527 -8.539 -7.723 1.00 91.19 244 PHE A C 1
ATOM 1876 O O . PHE A 1 244 ? 13.319 -8.216 -6.553 1.00 91.19 244 PHE A O 1
ATOM 1883 N N . LEU A 1 245 ? 14.733 -8.464 -8.278 1.00 90.44 245 LEU A N 1
ATOM 1884 C CA . LEU A 1 245 ? 15.931 -8.025 -7.576 1.00 90.44 245 LEU A CA 1
ATOM 1885 C C . LEU A 1 245 ? 16.175 -6.528 -7.770 1.00 90.44 245 LEU A C 1
ATOM 1887 O O . LEU A 1 245 ? 16.121 -6.028 -8.894 1.00 90.44 245 LEU A O 1
ATOM 1891 N N . LEU A 1 246 ? 16.516 -5.829 -6.691 1.00 88.75 246 LEU A N 1
ATOM 1892 C CA . LEU A 1 246 ? 17.131 -4.507 -6.744 1.00 88.75 246 LEU A CA 1
ATOM 1893 C C . LEU A 1 246 ? 18.646 -4.668 -6.803 1.00 88.75 246 LEU A C 1
ATOM 1895 O O . LEU A 1 246 ? 19.263 -5.239 -5.904 1.00 88.75 246 LEU A O 1
ATOM 1899 N N . ASP A 1 247 ? 19.250 -4.161 -7.871 1.00 86.44 247 ASP A N 1
ATOM 1900 C CA . ASP A 1 247 ? 20.695 -4.171 -8.049 1.00 86.44 247 ASP A CA 1
ATOM 1901 C C . ASP A 1 247 ? 21.261 -2.742 -8.124 1.00 86.44 247 ASP A C 1
ATOM 1903 O O . ASP A 1 247 ? 20.570 -1.774 -8.443 1.00 86.44 247 ASP A O 1
ATOM 1907 N N . ALA A 1 248 ? 22.549 -2.595 -7.816 1.00 79.69 248 ALA A N 1
ATOM 1908 C CA . ALA A 1 248 ? 23.251 -1.317 -7.930 1.00 79.69 248 ALA A CA 1
ATOM 1909 C C . ALA A 1 248 ? 23.720 -1.017 -9.365 1.00 79.69 248 ALA A C 1
ATOM 1911 O O . ALA A 1 248 ? 24.371 0.004 -9.603 1.00 79.69 248 ALA A O 1
ATOM 1912 N N . THR A 1 249 ? 23.441 -1.913 -10.316 1.00 77.25 249 THR A N 1
ATOM 1913 C CA . THR A 1 249 ? 23.922 -1.776 -11.685 1.00 77.25 249 THR A CA 1
ATOM 1914 C C . THR A 1 249 ? 23.108 -0.677 -12.344 1.00 77.25 249 THR A C 1
ATOM 1916 O O . THR A 1 249 ? 21.892 -0.849 -12.470 1.00 77.25 249 THR A O 1
ATOM 1919 N N . PRO A 1 250 ? 23.732 0.421 -12.811 1.00 66.94 250 PRO A N 1
ATOM 1920 C CA . PRO A 1 250 ? 23.002 1.520 -13.424 1.00 66.94 250 PRO A CA 1
ATOM 1921 C C . PRO A 1 250 ? 22.081 0.986 -14.527 1.00 66.94 250 PRO A C 1
ATOM 1923 O O . PRO A 1 250 ? 22.391 -0.046 -15.148 1.00 66.94 250 PRO A O 1
ATOM 1926 N N . PRO A 1 251 ? 20.919 1.630 -14.746 1.00 61.88 251 PRO A N 1
ATOM 1927 C CA . PRO A 1 251 ? 20.050 1.224 -15.834 1.00 61.88 251 PRO A CA 1
ATOM 1928 C C . PRO A 1 251 ? 20.895 1.212 -17.105 1.00 61.88 251 PRO A C 1
ATOM 1930 O O . PRO A 1 251 ? 21.661 2.148 -17.344 1.00 61.88 251 PRO A O 1
ATOM 1933 N N . SER A 1 252 ? 20.794 0.134 -17.887 1.00 55.94 252 SER A N 1
ATOM 1934 C CA . SER A 1 252 ? 21.352 0.103 -19.238 1.00 55.94 252 SER A CA 1
ATOM 1935 C C . SER A 1 252 ? 20.945 1.411 -19.897 1.00 55.94 252 SER A C 1
ATOM 1937 O O . SER A 1 252 ? 19.743 1.687 -19.893 1.00 55.94 252 SER A O 1
ATOM 1939 N N . GLU A 1 253 ? 21.915 2.231 -20.332 1.00 41.81 253 GLU A N 1
ATOM 1940 C CA . GLU A 1 253 ? 21.653 3.583 -20.833 1.00 41.81 253 GLU A CA 1
ATOM 1941 C C . GLU A 1 253 ? 20.430 3.520 -21.732 1.00 41.81 253 GLU A C 1
ATOM 1943 O O . GLU A 1 253 ? 20.436 2.889 -22.793 1.00 41.81 253 GLU A O 1
ATOM 1948 N N . SER A 1 254 ? 19.328 4.075 -21.231 1.00 40.31 254 SER A N 1
ATOM 1949 C CA . SER A 1 254 ? 18.088 4.056 -21.967 1.00 40.31 254 SER A CA 1
ATOM 1950 C C . SER A 1 254 ? 18.368 4.875 -23.212 1.00 40.31 254 SER A C 1
ATOM 1952 O O . SER A 1 254 ? 18.409 6.102 -23.159 1.00 40.31 254 SER A O 1
ATOM 1954 N N . THR A 1 255 ? 18.522 4.204 -24.352 1.00 39.91 255 THR A N 1
ATOM 1955 C CA . THR A 1 255 ? 18.597 4.821 -25.684 1.00 39.91 255 THR A CA 1
ATOM 1956 C C . THR A 1 255 ? 17.289 5.526 -26.059 1.00 39.91 255 THR A C 1
ATOM 1958 O O . THR A 1 255 ? 17.048 5.852 -27.221 1.00 39.91 255 THR A O 1
ATOM 1961 N N . THR A 1 256 ? 16.424 5.822 -25.087 1.00 41.94 256 THR A N 1
ATOM 1962 C CA . THR A 1 256 ? 15.399 6.852 -25.186 1.00 41.94 256 THR A CA 1
ATOM 1963 C C . THR A 1 256 ? 16.050 8.231 -25.153 1.00 41.94 256 THR A C 1
ATOM 1965 O O . THR A 1 256 ? 15.717 9.082 -24.330 1.00 41.94 256 THR A O 1
ATOM 1968 N N . VAL A 1 257 ? 16.943 8.479 -26.108 1.00 39.94 257 VAL A N 1
ATOM 1969 C CA . VAL A 1 257 ? 17.028 9.810 -26.686 1.00 39.94 257 VAL A CA 1
ATOM 1970 C C . VAL A 1 257 ? 15.620 10.133 -27.176 1.00 39.94 257 VAL A C 1
ATOM 1972 O O . VAL A 1 257 ? 14.957 9.278 -27.764 1.00 39.94 257 VAL A O 1
ATOM 1975 N N . ARG A 1 258 ? 15.106 11.321 -26.872 1.00 43.25 258 ARG A N 1
ATOM 1976 C CA . ARG A 1 258 ? 13.798 11.773 -27.352 1.00 43.25 258 ARG A CA 1
ATOM 1977 C C . ARG A 1 258 ? 13.861 11.826 -28.884 1.00 43.25 258 ARG A C 1
ATOM 1979 O O . ARG A 1 258 ? 14.395 12.772 -29.447 1.00 43.25 258 ARG A O 1
ATOM 1986 N N . ARG A 1 259 ? 13.421 10.752 -29.549 1.00 51.62 259 ARG A N 1
ATOM 1987 C CA . ARG A 1 259 ? 13.594 10.565 -30.995 1.00 51.62 259 ARG A CA 1
ATOM 1988 C C . ARG A 1 259 ? 12.528 11.370 -31.725 1.00 51.62 259 ARG A C 1
ATOM 1990 O O . ARG A 1 259 ? 11.388 10.929 -31.833 1.00 51.62 259 ARG A O 1
ATOM 1997 N N . GLU A 1 260 ? 12.895 12.546 -32.210 1.00 55.50 260 GLU A N 1
ATOM 1998 C CA . GLU A 1 260 ? 12.050 13.310 -33.121 1.00 55.50 260 GLU A CA 1
ATOM 1999 C C . GLU A 1 260 ? 12.355 12.911 -34.566 1.00 55.50 260 GLU A C 1
ATOM 2001 O O . GLU A 1 260 ? 13.508 12.864 -35.002 1.00 55.50 260 GLU A O 1
ATOM 2006 N N . SER A 1 261 ? 11.308 12.603 -35.325 1.00 59.53 261 SER A N 1
ATOM 2007 C CA . SER A 1 261 ? 11.403 12.371 -36.762 1.00 59.53 261 SER A CA 1
ATOM 2008 C C . SER A 1 261 ? 11.633 13.699 -37.493 1.00 59.53 261 SER A C 1
ATOM 2010 O O . SER A 1 261 ? 10.911 14.682 -37.289 1.00 59.53 261 SER A O 1
ATOM 2012 N N . ALA A 1 262 ? 12.657 13.736 -38.344 1.00 64.75 262 ALA A N 1
ATOM 2013 C CA . ALA A 1 262 ? 12.965 14.861 -39.220 1.00 64.75 262 ALA A CA 1
ATOM 2014 C C . ALA A 1 262 ? 12.696 14.469 -40.678 1.00 64.75 262 ALA A C 1
ATOM 2016 O O . ALA A 1 262 ? 12.903 13.324 -41.072 1.00 64.75 262 ALA A O 1
ATOM 2017 N N . SER A 1 263 ? 12.227 15.423 -41.481 1.00 68.69 263 SER A N 1
ATOM 2018 C CA . SER A 1 263 ? 11.916 15.206 -42.899 1.00 68.69 263 SER A CA 1
ATOM 2019 C C . SER A 1 263 ? 13.145 15.270 -43.812 1.00 68.69 263 SER A C 1
ATOM 2021 O O . SER A 1 263 ? 13.053 14.890 -44.974 1.00 68.69 263 SER A O 1
ATOM 2023 N N . SER A 1 264 ? 14.291 15.749 -43.318 1.00 72.81 264 SER A N 1
ATOM 2024 C CA . SER A 1 264 ? 15.554 15.776 -44.062 1.00 72.81 264 SER A CA 1
ATOM 2025 C C . SER A 1 264 ? 16.766 15.859 -43.128 1.00 72.81 264 SER A C 1
ATOM 2027 O O . SER A 1 264 ? 16.654 16.316 -41.985 1.00 72.81 264 SER A O 1
ATOM 2029 N N . LEU A 1 265 ? 17.936 15.439 -43.624 1.00 71.94 265 LEU A N 1
ATOM 2030 C CA . LEU A 1 265 ? 19.207 15.501 -42.894 1.00 71.94 265 LEU A CA 1
ATOM 2031 C C . LEU A 1 265 ? 19.568 16.934 -42.439 1.00 71.94 265 LEU A C 1
ATOM 2033 O O . LEU A 1 265 ? 19.888 17.104 -41.261 1.00 71.94 265 LEU A O 1
ATOM 2037 N N . PRO A 1 266 ? 19.439 17.992 -43.274 1.00 76.38 266 PRO A N 1
ATOM 2038 C CA . PRO A 1 266 ? 19.687 19.365 -42.825 1.00 76.38 266 PRO A CA 1
ATOM 2039 C C . PRO A 1 266 ? 18.774 19.810 -41.676 1.00 76.38 266 PRO A C 1
ATOM 2041 O O . PRO A 1 266 ? 19.232 20.480 -40.753 1.00 76.38 266 PRO A O 1
ATOM 2044 N N . ILE A 1 267 ? 17.499 19.402 -41.687 1.00 75.06 267 ILE A N 1
ATOM 2045 C CA . ILE A 1 267 ? 16.554 19.701 -40.600 1.00 75.06 267 ILE A CA 1
ATOM 2046 C C . ILE A 1 267 ? 16.945 18.946 -39.326 1.00 75.06 267 ILE A C 1
ATOM 2048 O O . ILE A 1 267 ? 16.902 19.519 -38.237 1.00 75.06 267 ILE A O 1
ATOM 2052 N N . ALA A 1 268 ? 17.354 17.681 -39.449 1.00 72.12 268 ALA A N 1
ATOM 2053 C CA . ALA A 1 268 ? 17.832 16.882 -38.324 1.00 72.12 268 ALA A CA 1
ATOM 2054 C C . ALA A 1 268 ? 19.078 17.509 -37.673 1.00 72.12 268 ALA A C 1
ATOM 2056 O O . ALA A 1 268 ? 19.134 17.620 -36.448 1.00 72.12 268 ALA A O 1
ATOM 2057 N N . ARG A 1 269 ? 20.029 17.983 -38.490 1.00 74.00 269 ARG A N 1
ATOM 2058 C CA . ARG A 1 269 ? 21.263 18.641 -38.038 1.00 74.00 269 ARG A CA 1
ATOM 2059 C C . ARG A 1 269 ? 20.985 19.995 -37.390 1.00 74.00 269 ARG A C 1
ATOM 2061 O O . ARG A 1 269 ? 21.493 20.262 -36.308 1.00 74.00 269 ARG A O 1
ATOM 2068 N N . LEU A 1 270 ? 20.123 20.817 -37.994 1.00 76.44 270 LEU A N 1
ATOM 2069 C CA . LEU A 1 270 ? 19.715 22.103 -37.422 1.00 76.44 270 LEU A CA 1
ATOM 2070 C C . LEU A 1 270 ? 19.057 21.921 -36.048 1.00 76.44 270 LEU A C 1
ATOM 2072 O O . LEU A 1 270 ? 19.387 22.641 -35.110 1.00 76.44 270 LEU A O 1
ATOM 2076 N N . ARG A 1 271 ? 18.163 20.933 -35.905 1.00 74.69 271 ARG A N 1
ATOM 2077 C CA . ARG A 1 271 ? 17.537 20.607 -34.614 1.00 74.69 271 ARG A CA 1
ATOM 2078 C C . ARG A 1 271 ? 18.556 20.131 -33.583 1.00 74.69 271 ARG A C 1
ATOM 2080 O O . ARG A 1 271 ? 18.478 20.550 -32.434 1.00 74.69 271 ARG A O 1
ATOM 2087 N N . ALA A 1 272 ? 19.508 19.292 -33.986 1.00 72.44 272 ALA A N 1
ATOM 2088 C CA . ALA A 1 272 ? 20.562 18.818 -33.097 1.00 72.44 272 ALA A CA 1
ATOM 2089 C C . ALA A 1 272 ? 21.441 19.975 -32.590 1.00 72.44 272 ALA A C 1
ATOM 2091 O O . ALA A 1 272 ? 21.685 20.067 -31.391 1.00 72.44 272 ALA A O 1
ATOM 2092 N N . VAL A 1 273 ? 21.833 20.905 -33.468 1.00 78.25 273 VAL A N 1
ATOM 2093 C CA . VAL A 1 273 ? 22.606 22.104 -33.096 1.00 78.25 273 VAL A CA 1
ATOM 2094 C C . VAL A 1 273 ? 21.799 23.039 -32.191 1.00 78.25 273 VAL A C 1
ATOM 2096 O O . VAL A 1 273 ? 22.318 23.496 -31.177 1.00 78.25 273 VAL A O 1
ATOM 2099 N N . LEU A 1 274 ? 20.516 23.280 -32.492 1.00 77.81 274 LEU A N 1
ATOM 2100 C CA . LEU A 1 274 ? 19.624 24.063 -31.620 1.00 77.81 274 LEU A CA 1
ATOM 2101 C C . LEU A 1 274 ? 19.474 23.442 -30.224 1.00 77.81 274 LEU A C 1
ATOM 2103 O O . LEU A 1 274 ? 19.261 24.161 -29.252 1.00 77.81 274 LEU A O 1
ATOM 2107 N N . ALA A 1 275 ? 19.592 22.118 -30.124 1.00 68.56 275 ALA A N 1
ATOM 2108 C CA . ALA A 1 275 ? 19.564 21.383 -28.867 1.00 68.56 275 ALA A CA 1
ATOM 2109 C C . ALA A 1 275 ? 20.937 21.298 -28.164 1.00 68.56 275 ALA A C 1
ATOM 2111 O O . ALA A 1 275 ? 21.019 20.704 -27.093 1.00 68.56 275 ALA A O 1
ATOM 2112 N N . GLY A 1 276 ? 21.989 21.904 -28.731 1.00 68.25 276 GLY A N 1
ATOM 2113 C CA . GLY A 1 276 ? 23.328 21.975 -28.139 1.00 68.25 276 GLY A CA 1
ATOM 2114 C C . GLY A 1 276 ? 24.302 20.873 -28.573 1.00 68.25 276 GLY A C 1
ATOM 2115 O O . GLY A 1 276 ? 25.340 20.714 -27.938 1.00 68.25 276 GLY A O 1
ATOM 2116 N N . ALA A 1 277 ? 23.999 20.104 -29.626 1.00 70.25 277 ALA A N 1
ATOM 2117 C CA . ALA A 1 277 ? 24.939 19.133 -30.192 1.00 70.25 277 ALA A CA 1
ATOM 2118 C C . ALA A 1 277 ? 26.029 19.818 -31.039 1.00 70.25 277 ALA A C 1
ATOM 2120 O O . ALA A 1 277 ? 25.747 20.750 -31.795 1.00 70.25 277 ALA A O 1
ATOM 2121 N N . GLU A 1 278 ? 27.262 19.314 -30.964 1.00 62.72 278 GLU A N 1
ATOM 2122 C CA . GLU A 1 278 ? 28.357 19.747 -31.838 1.00 62.72 278 GLU A CA 1
ATOM 2123 C C . GLU A 1 278 ? 28.128 19.268 -33.278 1.00 62.72 278 GLU A C 1
ATOM 2125 O O . GLU A 1 278 ? 27.709 18.137 -33.527 1.00 62.72 278 GLU A O 1
ATOM 2130 N N . ALA A 1 279 ? 28.381 20.151 -34.245 1.00 54.78 279 ALA A N 1
ATOM 2131 C CA . ALA A 1 279 ? 27.905 19.999 -35.616 1.00 54.78 279 ALA A CA 1
ATOM 2132 C C . ALA A 1 279 ? 28.596 18.888 -36.432 1.00 54.78 279 ALA A C 1
ATOM 2134 O O . ALA A 1 279 ? 28.129 18.616 -37.538 1.00 54.78 279 ALA A O 1
ATOM 2135 N N . GLU A 1 280 ? 29.685 18.278 -35.953 1.00 54.19 280 GLU A N 1
ATOM 2136 C CA . GLU A 1 280 ? 30.596 17.455 -36.774 1.00 54.19 280 GLU A CA 1
ATOM 2137 C C . GLU A 1 280 ? 30.497 15.937 -36.573 1.00 54.19 280 GLU A C 1
ATOM 2139 O O . GLU A 1 280 ? 30.995 15.185 -37.408 1.00 54.19 280 GLU A O 1
ATOM 2144 N N . THR A 1 281 ? 29.820 15.451 -35.532 1.00 53.72 281 THR A N 1
ATOM 2145 C CA . THR A 1 281 ? 29.695 14.004 -35.295 1.00 53.72 281 THR A CA 1
ATOM 2146 C C . THR A 1 281 ? 28.420 13.472 -35.930 1.00 53.72 281 THR A C 1
ATOM 2148 O O . THR A 1 281 ? 27.353 13.585 -35.347 1.00 53.72 281 THR A O 1
ATOM 2151 N N . GLU A 1 282 ? 28.504 12.876 -37.116 1.00 58.25 282 GLU A N 1
ATOM 2152 C CA . GLU A 1 282 ? 27.403 12.111 -37.709 1.00 58.25 282 GLU A CA 1
ATOM 2153 C C . GLU A 1 282 ? 27.781 10.630 -37.714 1.00 58.25 282 GLU A C 1
ATOM 2155 O O . GLU A 1 282 ? 28.781 10.233 -38.307 1.00 58.25 282 GLU A O 1
ATOM 2160 N N . SER A 1 283 ? 26.993 9.797 -37.032 1.00 60.69 283 SER A N 1
ATOM 2161 C CA . SER A 1 283 ? 27.108 8.342 -37.162 1.00 60.69 283 SER A CA 1
ATOM 2162 C C . SER A 1 283 ? 25.753 7.735 -37.502 1.00 60.69 283 SER A C 1
ATOM 2164 O O . SER A 1 283 ? 24.749 8.022 -36.843 1.00 60.69 283 SER A O 1
ATOM 2166 N N . SER A 1 284 ? 25.724 6.913 -38.552 1.00 64.94 284 SER A N 1
ATOM 2167 C CA . SER A 1 284 ? 24.553 6.128 -38.928 1.00 64.94 284 SER A CA 1
ATOM 2168 C C . SER A 1 284 ? 24.537 4.824 -38.134 1.00 64.94 284 SER A C 1
ATOM 2170 O O . SER A 1 284 ? 25.473 4.031 -38.239 1.00 64.94 284 SER A O 1
ATOM 2172 N N . GLU A 1 285 ? 23.471 4.570 -37.377 1.00 62.78 285 GLU A N 1
ATOM 2173 C CA . GLU A 1 285 ? 23.314 3.330 -36.588 1.00 62.78 285 GLU A CA 1
ATOM 2174 C C . GLU A 1 285 ? 22.573 2.224 -37.359 1.00 62.78 285 GLU A C 1
ATOM 2176 O O . GLU A 1 285 ? 22.301 1.150 -36.827 1.00 62.78 285 GLU A O 1
ATOM 2181 N N . GLY A 1 286 ? 22.279 2.475 -38.637 1.00 69.19 286 GLY A N 1
ATOM 2182 C CA . GLY A 1 286 ? 21.594 1.552 -39.532 1.00 69.19 286 GLY A CA 1
ATOM 2183 C C . GLY A 1 286 ? 20.128 1.912 -39.767 1.00 69.19 286 GLY A C 1
ATOM 2184 O O . GLY A 1 286 ? 19.616 2.942 -39.316 1.00 69.19 286 GLY A O 1
ATOM 2185 N N . TRP A 1 287 ? 19.463 1.050 -40.531 1.00 71.19 287 TRP A N 1
ATOM 2186 C CA . TRP A 1 287 ? 18.061 1.197 -40.902 1.00 71.19 287 TRP A CA 1
ATOM 2187 C C . TRP A 1 287 ? 17.161 0.334 -40.018 1.00 71.19 287 TRP A C 1
ATOM 2189 O O . TRP A 1 287 ? 17.476 -0.821 -39.740 1.00 71.19 287 TRP A O 1
ATOM 2199 N N . GLN A 1 288 ? 16.011 0.879 -39.628 1.00 70.81 288 GLN A N 1
ATOM 2200 C CA . GLN A 1 288 ? 14.945 0.151 -38.948 1.00 70.81 288 GLN A CA 1
ATOM 2201 C C . GLN A 1 288 ? 13.669 0.209 -39.792 1.00 70.81 288 GLN A C 1
ATOM 2203 O O . GLN A 1 288 ? 13.267 1.286 -40.222 1.00 70.81 288 GLN A O 1
ATOM 2208 N N . GLU A 1 289 ? 13.020 -0.932 -40.007 1.00 66.12 289 GLU A N 1
ATOM 2209 C CA . GLU A 1 289 ? 11.746 -1.009 -40.729 1.00 66.12 289 GLU A CA 1
ATOM 2210 C C . GLU A 1 289 ? 10.585 -1.200 -39.755 1.00 66.12 289 GLU A C 1
ATOM 2212 O O . GLU A 1 289 ? 10.641 -2.047 -38.860 1.00 66.12 289 GLU A O 1
ATOM 2217 N N . SER A 1 290 ? 9.535 -0.401 -39.935 1.00 65.50 290 SER A N 1
ATOM 2218 C CA . SER A 1 290 ? 8.207 -0.654 -39.372 1.00 65.50 290 SER A CA 1
ATOM 2219 C C . SER A 1 290 ? 7.144 -0.398 -40.443 1.00 65.50 290 SER A C 1
ATOM 2221 O O . SER A 1 290 ? 6.960 -1.205 -41.344 1.00 65.50 290 SER A O 1
ATOM 2223 N N . ASP A 1 291 ? 6.471 0.739 -40.371 1.00 65.69 291 ASP A N 1
ATOM 2224 C CA . ASP A 1 291 ? 5.548 1.315 -41.347 1.00 65.69 291 ASP A CA 1
ATOM 2225 C C . ASP A 1 291 ? 6.274 2.063 -42.481 1.00 65.69 291 ASP A C 1
ATOM 2227 O O . ASP A 1 291 ? 5.811 2.084 -43.620 1.00 65.69 291 ASP A O 1
ATOM 2231 N N . LEU A 1 292 ? 7.438 2.642 -42.179 1.00 69.25 292 LEU A N 1
ATOM 2232 C CA . LEU A 1 292 ? 8.377 3.246 -43.125 1.00 69.25 292 LEU A CA 1
ATOM 2233 C C . LEU A 1 292 ? 9.789 2.695 -42.866 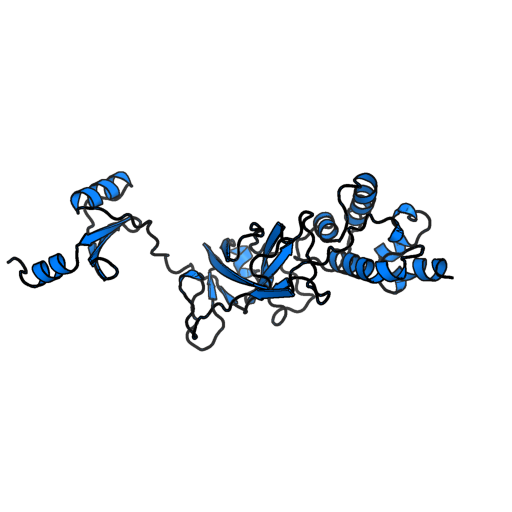1.00 69.25 292 LEU A C 1
ATOM 2235 O O . LEU A 1 292 ? 10.044 2.020 -41.865 1.00 69.25 292 LEU A O 1
ATOM 2239 N N . ALA A 1 293 ? 10.723 2.991 -43.766 1.00 69.06 293 ALA A N 1
ATOM 2240 C CA . ALA A 1 293 ? 12.137 2.747 -43.538 1.00 69.06 293 ALA A CA 1
ATOM 2241 C C . ALA A 1 293 ? 12.757 3.941 -42.805 1.00 69.06 293 ALA A C 1
ATOM 2243 O O . ALA A 1 293 ? 12.771 5.054 -43.327 1.00 69.06 293 ALA A O 1
ATOM 2244 N N . TYR A 1 294 ? 13.291 3.719 -41.607 1.00 71.75 294 TYR A N 1
ATOM 2245 C CA . TYR A 1 294 ? 13.878 4.769 -40.782 1.00 71.75 294 TYR A CA 1
ATOM 2246 C C . TYR A 1 294 ? 15.400 4.660 -40.722 1.00 71.75 294 TYR A C 1
ATOM 2248 O O . TYR A 1 294 ? 15.917 3.683 -40.182 1.00 71.75 294 TYR A O 1
ATOM 2256 N N . LEU A 1 295 ? 16.117 5.677 -41.200 1.00 74.25 295 LEU A N 1
ATOM 2257 C CA . LEU A 1 295 ? 17.560 5.811 -40.987 1.00 74.25 295 LEU A CA 1
ATOM 2258 C C . LEU A 1 295 ? 17.805 6.449 -39.625 1.00 74.25 295 LEU A C 1
ATOM 2260 O O . LEU A 1 295 ? 17.311 7.548 -39.351 1.00 74.25 295 LEU A O 1
ATOM 2264 N N . GLN A 1 296 ? 18.561 5.765 -38.772 1.00 74.81 296 GLN A N 1
ATOM 2265 C CA . GLN A 1 296 ? 18.942 6.283 -37.464 1.00 74.81 296 GLN A CA 1
ATOM 2266 C C . GLN A 1 296 ? 20.236 7.088 -37.572 1.00 74.81 296 GLN A C 1
ATOM 2268 O O . GLN A 1 296 ? 21.268 6.565 -37.992 1.00 74.81 296 GLN A O 1
ATOM 2273 N N . LEU A 1 297 ? 20.166 8.358 -37.174 1.00 74.00 297 LEU A N 1
ATOM 2274 C CA . LEU A 1 297 ? 21.293 9.282 -37.158 1.00 74.00 297 LEU A CA 1
ATOM 2275 C C . LEU A 1 297 ? 21.573 9.714 -35.726 1.00 74.00 297 LEU A C 1
ATOM 2277 O O . LEU A 1 297 ? 20.667 10.164 -35.021 1.00 74.00 297 LEU A O 1
ATOM 2281 N N . ARG A 1 298 ? 22.832 9.631 -35.309 1.00 72.12 298 ARG A N 1
ATOM 2282 C CA . ARG A 1 298 ? 23.282 10.125 -34.009 1.00 72.12 298 ARG A CA 1
ATOM 2283 C C . ARG A 1 298 ? 24.243 11.291 -34.204 1.00 72.12 298 ARG A C 1
ATOM 2285 O O . ARG A 1 298 ? 25.239 11.145 -34.911 1.00 72.12 298 ARG A O 1
ATOM 2292 N N . PHE A 1 299 ? 23.917 12.412 -33.556 1.00 69.62 299 PHE A N 1
ATOM 2293 C CA . PHE A 1 299 ? 24.676 13.666 -33.610 1.00 69.62 299 PHE A CA 1
ATOM 2294 C C . PHE A 1 299 ? 25.562 13.883 -32.370 1.00 69.62 299 PHE A C 1
ATOM 2296 O O . PHE A 1 299 ? 26.598 14.538 -32.433 1.00 69.62 299 PHE A O 1
ATOM 2303 N N . SER A 1 300 ? 25.174 13.323 -31.218 1.00 66.06 300 SER A N 1
ATOM 2304 C CA . SER A 1 300 ? 25.981 13.307 -29.989 1.00 66.06 300 SER A CA 1
ATOM 2305 C C . SER A 1 300 ? 25.563 12.143 -29.078 1.00 66.06 300 SER A C 1
ATOM 2307 O O . SER A 1 300 ? 24.660 11.378 -29.416 1.00 66.06 300 SER A O 1
ATOM 2309 N N . ARG A 1 301 ? 26.170 12.014 -27.887 1.00 61.75 301 ARG A N 1
ATOM 2310 C CA . ARG A 1 301 ? 25.724 11.039 -26.867 1.00 61.75 301 ARG A CA 1
ATOM 2311 C C . ARG A 1 301 ? 24.267 11.246 -26.428 1.00 61.75 301 ARG A C 1
ATOM 2313 O O . ARG A 1 301 ? 23.612 10.281 -26.058 1.00 61.75 301 ARG A O 1
ATOM 2320 N N . SER A 1 302 ? 23.760 12.479 -26.478 1.00 59.62 302 SER A N 1
ATOM 2321 C CA . SER A 1 302 ? 22.417 12.850 -26.011 1.00 59.62 302 SER A CA 1
ATOM 2322 C C . SER A 1 302 ? 21.413 13.130 -27.135 1.00 59.62 302 SER A C 1
ATOM 2324 O O . SER A 1 302 ? 20.222 13.254 -26.849 1.00 59.62 302 SER A O 1
ATOM 2326 N N . HIS A 1 303 ? 21.855 13.226 -28.398 1.00 64.00 303 HIS A N 1
ATOM 2327 C CA . HIS A 1 303 ? 21.010 13.639 -29.525 1.00 64.00 303 HIS A CA 1
ATOM 2328 C C . HIS A 1 303 ? 21.048 12.649 -30.692 1.00 64.00 303 HIS A C 1
ATOM 2330 O O . HIS A 1 303 ? 22.090 12.392 -31.296 1.00 64.00 303 HIS A O 1
ATOM 2336 N N . ALA A 1 304 ? 19.867 12.144 -31.043 1.00 66.69 304 ALA A N 1
ATOM 2337 C CA . ALA A 1 304 ? 19.630 11.194 -32.113 1.00 66.69 304 ALA A CA 1
ATOM 2338 C C . ALA A 1 304 ? 18.309 11.533 -32.808 1.00 66.69 304 ALA A C 1
ATOM 2340 O O . ALA A 1 304 ? 17.311 11.848 -32.154 1.00 66.69 304 ALA A O 1
ATOM 2341 N N . SER A 1 305 ? 18.311 11.429 -34.131 1.00 68.44 305 SER A N 1
ATOM 2342 C CA . SER A 1 305 ? 17.176 11.714 -35.004 1.00 68.44 305 SER A CA 1
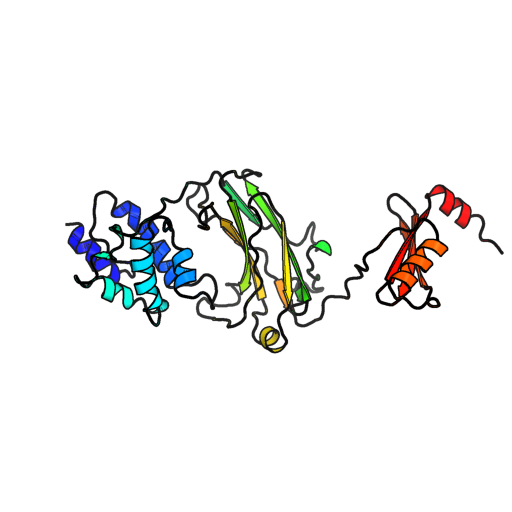ATOM 2343 C C . SER A 1 305 ? 16.903 10.520 -35.910 1.00 68.44 305 SER A C 1
ATOM 2345 O O . SER A 1 305 ? 17.766 9.672 -36.140 1.00 68.44 305 SER A O 1
ATOM 2347 N N . ARG A 1 306 ? 15.685 10.454 -36.449 1.00 73.56 306 ARG A N 1
ATOM 2348 C CA . ARG A 1 306 ? 15.314 9.466 -37.468 1.00 73.56 306 ARG A CA 1
ATOM 2349 C C . ARG A 1 306 ? 14.856 10.170 -38.734 1.00 73.56 306 ARG A C 1
ATOM 2351 O O . ARG A 1 306 ? 14.037 11.087 -38.651 1.00 73.56 306 ARG A O 1
ATOM 2358 N N . LEU A 1 307 ? 15.355 9.720 -39.881 1.00 75.00 307 LEU A N 1
ATOM 2359 C CA . LEU A 1 307 ? 14.822 10.094 -41.190 1.00 75.00 307 LEU A CA 1
ATOM 2360 C C . LEU A 1 307 ? 13.906 8.985 -41.675 1.00 75.00 307 LEU A C 1
ATOM 2362 O O . LEU A 1 307 ? 14.301 7.826 -41.646 1.00 75.00 307 LEU A O 1
ATOM 2366 N N . ALA A 1 308 ? 12.697 9.334 -42.098 1.00 71.75 308 ALA A N 1
ATOM 2367 C CA . ALA A 1 308 ? 11.743 8.377 -42.641 1.00 71.75 308 ALA A CA 1
ATOM 2368 C C . ALA A 1 308 ? 11.773 8.415 -44.172 1.00 71.75 308 ALA A C 1
ATOM 2370 O O . ALA A 1 308 ? 11.649 9.485 -44.768 1.00 71.75 308 ALA A O 1
ATOM 2371 N N . LEU A 1 309 ? 11.885 7.249 -44.797 1.00 72.31 309 LEU A N 1
ATOM 2372 C CA . LEU A 1 309 ? 11.722 7.036 -46.230 1.00 72.31 309 LEU A CA 1
ATOM 2373 C C . LEU A 1 309 ? 10.626 6.003 -46.468 1.00 72.31 309 LEU A C 1
ATOM 2375 O O . LEU A 1 309 ? 10.477 5.040 -45.716 1.00 72.31 309 LEU A O 1
ATOM 2379 N N . SER A 1 310 ? 9.862 6.168 -47.546 1.00 75.25 310 SER A N 1
ATOM 2380 C CA . SER A 1 310 ? 8.952 5.107 -47.981 1.00 75.25 310 SER A CA 1
ATOM 2381 C C . SER A 1 310 ? 9.748 3.871 -48.401 1.00 75.25 310 SER A C 1
ATOM 2383 O O . SER A 1 310 ? 10.788 4.008 -49.049 1.00 75.25 310 SER A O 1
ATOM 2385 N N . ILE A 1 311 ? 9.227 2.683 -48.097 1.00 71.12 311 ILE A N 1
ATOM 2386 C CA . ILE A 1 311 ? 9.858 1.398 -48.436 1.00 71.12 311 ILE A CA 1
ATOM 2387 C C . ILE A 1 311 ? 10.199 1.299 -49.942 1.00 71.12 311 ILE A C 1
ATOM 2389 O O . ILE A 1 311 ? 11.348 0.985 -50.248 1.00 71.12 311 ILE A O 1
ATOM 2393 N N . PRO A 1 312 ? 9.317 1.694 -50.892 1.00 75.50 312 PRO A N 1
ATOM 2394 C CA . PRO A 1 312 ? 9.653 1.658 -52.320 1.00 75.50 312 PRO A CA 1
ATOM 2395 C C . PRO A 1 312 ? 10.818 2.578 -52.716 1.00 75.50 312 PRO A C 1
ATOM 2397 O O . PRO A 1 312 ? 11.618 2.223 -53.577 1.00 75.50 312 PRO A O 1
ATOM 2400 N N . LEU A 1 313 ? 10.946 3.754 -52.085 1.00 71.44 313 LEU A N 1
ATOM 2401 C CA . LEU A 1 313 ? 12.075 4.666 -52.327 1.00 71.44 313 LEU A CA 1
ATOM 2402 C C . LEU A 1 313 ? 13.397 4.078 -51.826 1.00 71.44 313 LEU A C 1
ATOM 2404 O O . LEU A 1 313 ? 14.411 4.221 -52.501 1.00 71.44 313 LEU A O 1
ATOM 2408 N N . ARG A 1 314 ? 13.387 3.379 -50.685 1.00 74.12 314 ARG A N 1
ATOM 2409 C CA . ARG A 1 314 ? 14.581 2.705 -50.161 1.00 74.12 314 ARG A CA 1
ATOM 2410 C C . ARG A 1 314 ? 14.999 1.517 -51.021 1.00 74.12 314 ARG A C 1
ATOM 2412 O O . ARG A 1 314 ? 16.186 1.315 -51.247 1.00 74.12 314 ARG A O 1
ATOM 2419 N N . GLU A 1 315 ? 14.045 0.742 -51.528 1.00 75.69 315 GLU A N 1
ATOM 2420 C CA . GLU A 1 315 ? 14.350 -0.326 -52.486 1.00 75.69 315 GLU A CA 1
ATOM 2421 C C . GLU A 1 315 ? 14.960 0.226 -53.782 1.00 75.69 315 GLU A C 1
ATOM 2423 O O . GLU A 1 315 ? 15.802 -0.429 -54.394 1.00 75.69 315 GLU A O 1
ATOM 2428 N N . LEU A 1 316 ? 14.564 1.434 -54.193 1.00 74.25 316 LEU A N 1
ATOM 2429 C CA . LEU A 1 316 ? 15.101 2.111 -55.372 1.00 74.25 316 LEU A CA 1
ATOM 2430 C C . LEU A 1 316 ? 16.511 2.679 -55.124 1.00 74.25 316 LEU A C 1
ATOM 2432 O O . LEU A 1 316 ? 17.370 2.550 -55.993 1.00 74.25 316 LEU A O 1
ATOM 2436 N N . GLU A 1 317 ? 16.777 3.222 -53.932 1.00 72.69 317 GLU A N 1
ATOM 2437 C CA . GLU A 1 317 ? 18.118 3.624 -53.473 1.00 72.69 317 GLU A CA 1
ATOM 2438 C C . GLU A 1 317 ? 19.069 2.418 -53.386 1.00 72.69 317 GLU A C 1
ATOM 2440 O O . GLU A 1 317 ? 20.179 2.462 -53.906 1.00 72.69 317 GLU A O 1
ATOM 2445 N N . ALA A 1 318 ? 18.611 1.292 -52.828 1.00 69.69 318 ALA A N 1
ATOM 2446 C CA . ALA A 1 318 ? 19.401 0.063 -52.739 1.00 69.69 318 ALA A CA 1
ATOM 2447 C C . ALA A 1 318 ? 19.759 -0.533 -54.116 1.00 69.69 318 ALA A C 1
ATOM 2449 O O . ALA A 1 318 ? 20.752 -1.249 -54.241 1.00 69.69 318 ALA A O 1
ATOM 2450 N N . ARG A 1 319 ? 18.957 -0.248 -55.152 1.00 70.50 319 ARG A N 1
ATOM 2451 C CA . ARG A 1 319 ? 19.203 -0.678 -56.542 1.00 70.50 319 ARG A CA 1
ATOM 2452 C C . ARG A 1 319 ? 20.115 0.268 -57.319 1.00 70.50 319 ARG A C 1
ATOM 2454 O O . ARG A 1 319 ? 20.707 -0.166 -58.302 1.00 70.50 319 ARG A O 1
ATOM 2461 N N . ASN A 1 320 ? 20.242 1.515 -56.877 1.00 55.81 320 ASN A N 1
ATOM 2462 C CA . ASN A 1 320 ? 21.133 2.515 -57.453 1.00 55.81 320 ASN A CA 1
ATOM 2463 C C . ASN A 1 320 ? 22.097 3.036 -56.374 1.00 55.81 320 ASN A C 1
ATOM 2465 O O . ASN A 1 320 ? 21.976 4.196 -55.974 1.00 55.81 320 ASN A O 1
ATOM 2469 N N . PRO A 1 321 ? 23.058 2.222 -55.894 1.00 51.16 321 PRO A N 1
ATOM 2470 C CA . PRO A 1 321 ? 24.151 2.764 -55.105 1.00 51.16 321 PRO A CA 1
ATOM 2471 C C . PRO A 1 321 ? 24.940 3.708 -56.018 1.00 51.16 321 PRO A C 1
ATOM 2473 O O . PRO A 1 321 ? 25.607 3.273 -56.956 1.00 51.16 321 PRO A O 1
ATOM 2476 N N . SER A 1 322 ? 24.798 5.011 -55.804 1.00 48.34 322 SER A N 1
ATOM 2477 C CA . SER A 1 322 ? 25.594 6.023 -56.492 1.00 48.34 322 SER A CA 1
ATOM 2478 C C . SER A 1 322 ? 27.087 5.745 -56.275 1.00 48.34 322 SER A C 1
ATOM 2480 O O . SER A 1 322 ? 27.526 5.620 -55.132 1.00 48.34 322 SER A O 1
ATOM 2482 N N . THR A 1 323 ? 27.812 5.626 -57.393 1.00 37.25 323 THR A N 1
ATOM 2483 C CA . THR A 1 323 ? 29.276 5.758 -57.538 1.00 37.25 323 THR A CA 1
ATOM 2484 C C . THR A 1 323 ? 29.842 6.954 -56.797 1.00 37.25 323 THR A C 1
ATOM 2486 O O . THR A 1 323 ? 29.171 8.011 -56.847 1.00 37.25 323 THR A O 1
#

Organism: NCBI:txid1836974

pLDDT: mean 79.35, std 12.19, range [37.25, 95.25]

Secondary structure (DSSP, 8-state):
-HHHHHHGGGGGTS------TTHHHHHHHHHHHHHHHHS-SSTT--HHHHHHTSSB-SS-HHHHHHHHHHHHT-S-GGG-HHHHHHTSGGGTTSSGGGS-B-PPPB-S--EEEEPPS-BTTB--GGG-PBP-TTSPPPEEETEEEEEEEEEEEESSS-SS--EEEEEEEE-TTTS-TT----S---EE--BTT--EEEEEEE--HHHHHHS-SEEEEEEEEE-TTSPBPBPTTSSBSEEE---EEEESSPP--------EEESSHHHHHHHHHHTT--TT--EEEEEEESSSEEEEEESSSS-EEEEEE-HHHHHHHHH----

Radius of gyration: 27.48 Å; chains: 1; bounding box: 57×43×90 Å